Protein AF-A0A8T8HS42-F1 (afdb_monomer_lite)

Sequence (245 aa):
MSWQGRRILGVELAATGADRPAPPGVGRLPERGEVVVSPELLHLIETDDSVRARFPERVIGVIADAGLPRPKSLLFYAGLSDRNAGGAVPVAGFGADEPRSTLLPAYRLLVVAAIGALLVPLGIFVLVATRLGATGRGRRLAAIRLVGASRAQVRWIAGGETLTGAVLGLFVGVALFFAARPLARFIEVEGVGFFPTDLLPDPLLGAVIAVGVPVVAVVSALLALRTDDAGPLGRAPQGPRVVGA

Foldseek 3Di:
DDDPLDDADEDADDADDPDRDDQQQDPDAAAALEKEWAPLLVVCLVPPVVSVVVRSGHYPYHRDPRRDPANNHTYMYHHDDPVCVVVDDDDPDYDDPDDDPDPDPVRVVVVVVVVVVVVVVVVVVVVVVVVVVVVVVVVVLVVVVVVPDDPVRSLVVLLVVQLVVLLVVLVVVVVVCVVCLVVQQVPDPSVDGDDSVVPPPDVVVVVCCNVVSSVVSSVVSNVVSVVVVVDDPPDDPDDDDPDDD

InterPro domains:
  IPR003838 ABC3 transporter permease, C-terminal [PF02687] (116-226)

pLDDT: mean 74.05, std 13.92, range [36.47, 92.56]

Secondary structure (DSSP, 8-state):
-EETTEEPEEEEE---SS--PPPTT-SS---TTEEEE-HHHHHHHHH-HHHHTT--SEEEEE--GGG-SSTT--EEEEEPPHHHHTT------S----------HHHHHHHHHHHHHHHHHHHHHHHHHHHHHHHHHHHHHHHHHHTT--HHHHHHHHHHHHHHHHHHHHHHHHHHHHHHGGGGGG--STT-PPPGGGG---HHHHHHHHHHHHHHHHHHHHHHHHHHTTSSSS-PPPPP-----

Structure (mmCIF, N/CA/C/O backbone):
data_AF-A0A8T8HS42-F1
#
_entry.id   AF-A0A8T8HS42-F1
#
loop_
_atom_site.group_PDB
_atom_site.id
_atom_site.type_symbol
_atom_site.label_atom_id
_atom_site.label_alt_id
_atom_site.label_comp_id
_atom_site.label_asym_id
_atom_site.label_entity_id
_atom_site.label_seq_id
_atom_site.pdbx_PDB_ins_code
_atom_site.Cartn_x
_atom_site.Cartn_y
_atom_site.Cartn_z
_atom_site.occupancy
_atom_site.B_iso_or_equiv
_atom_site.auth_seq_id
_atom_site.auth_comp_id
_atom_site.auth_asym_id
_atom_site.auth_atom_id
_atom_site.pdbx_PDB_model_num
ATOM 1 N N . MET A 1 1 ? 22.691 3.476 -17.580 1.00 65.88 1 MET A N 1
ATOM 2 C CA . MET A 1 1 ? 22.983 4.856 -18.043 1.00 65.88 1 MET A CA 1
ATOM 3 C C . MET A 1 1 ? 21.967 5.840 -17.476 1.00 65.88 1 MET A C 1
ATOM 5 O O . MET A 1 1 ? 20.900 5.399 -17.077 1.00 65.88 1 MET A O 1
ATOM 9 N N . SER A 1 2 ? 22.265 7.139 -17.400 1.00 68.50 2 SER A N 1
ATOM 10 C CA . SER A 1 2 ? 21.292 8.166 -16.984 1.00 68.50 2 SER A CA 1
ATOM 11 C C . SER A 1 2 ? 20.960 9.126 -18.131 1.00 68.50 2 SER A C 1
ATOM 13 O O . SER A 1 2 ? 21.798 9.376 -19.001 1.00 68.50 2 SER A O 1
ATOM 15 N N . TRP A 1 3 ? 19.725 9.626 -18.135 1.00 68.50 3 TRP A N 1
ATOM 16 C CA . TRP A 1 3 ? 19.202 10.655 -19.034 1.00 68.50 3 TRP A CA 1
ATOM 17 C C . TRP A 1 3 ? 18.272 11.571 -18.226 1.00 68.50 3 TRP A C 1
ATOM 19 O O . TRP A 1 3 ? 17.345 11.073 -17.593 1.00 68.50 3 TRP A O 1
ATOM 29 N N . GLN A 1 4 ? 18.554 12.881 -18.178 1.00 65.12 4 GLN A N 1
ATOM 30 C CA . GLN A 1 4 ? 17.756 13.887 -17.442 1.00 65.12 4 GLN A CA 1
ATOM 31 C C . GLN A 1 4 ? 17.407 13.472 -15.990 1.00 65.12 4 GLN A C 1
ATOM 33 O O . GLN A 1 4 ? 16.270 13.582 -15.543 1.00 65.12 4 GLN A O 1
ATOM 38 N N . GLY A 1 5 ? 18.369 12.892 -15.261 1.00 62.41 5 GLY A N 1
ATOM 39 C CA . GLY A 1 5 ? 18.158 12.385 -13.894 1.00 62.41 5 GLY A CA 1
ATOM 40 C C . GLY A 1 5 ? 17.441 11.028 -13.792 1.00 62.41 5 GLY A C 1
ATOM 41 O O . GLY A 1 5 ? 17.467 10.403 -12.735 1.00 62.41 5 GLY A O 1
ATOM 42 N N . ARG A 1 6 ? 16.879 10.496 -14.885 1.00 67.12 6 ARG A N 1
ATOM 43 C CA . ARG A 1 6 ? 16.263 9.160 -14.937 1.00 67.12 6 ARG A CA 1
ATOM 44 C C . ARG A 1 6 ? 17.307 8.102 -15.290 1.00 67.12 6 ARG A C 1
ATOM 46 O O . ARG A 1 6 ? 18.086 8.259 -16.231 1.00 67.12 6 ARG A O 1
ATOM 53 N N . ARG A 1 7 ? 17.333 6.994 -14.546 1.00 70.75 7 ARG A N 1
ATOM 54 C CA . ARG A 1 7 ? 18.203 5.848 -14.855 1.00 70.75 7 ARG A CA 1
ATOM 55 C C . ARG A 1 7 ? 17.529 4.929 -15.870 1.00 70.75 7 ARG A C 1
ATOM 57 O O . ARG A 1 7 ? 16.453 4.407 -15.606 1.00 70.75 7 ARG A O 1
ATOM 64 N N . ILE A 1 8 ? 18.208 4.707 -16.989 1.00 79.38 8 ILE A N 1
ATOM 65 C CA . ILE A 1 8 ? 17.896 3.666 -17.963 1.00 79.38 8 ILE A CA 1
ATOM 66 C C . ILE A 1 8 ? 18.769 2.458 -17.622 1.00 79.38 8 ILE A C 1
ATOM 68 O O . ILE A 1 8 ? 20.008 2.542 -17.643 1.00 79.38 8 ILE A O 1
ATOM 72 N N . LEU A 1 9 ? 18.120 1.357 -17.264 1.00 80.94 9 LEU A N 1
ATOM 73 C CA . LEU A 1 9 ? 18.775 0.072 -17.058 1.00 80.94 9 LEU A CA 1
ATOM 74 C C . LEU A 1 9 ? 18.709 -0.729 -18.352 1.00 80.94 9 LEU A C 1
ATOM 76 O O . LEU A 1 9 ? 17.719 -0.681 -19.072 1.00 80.94 9 LEU A O 1
ATOM 80 N N . GLY A 1 10 ? 19.748 -1.498 -18.625 1.00 82.56 10 GLY A N 1
ATOM 81 C CA . GLY A 1 10 ? 19.671 -2.487 -19.679 1.00 82.56 10 GLY A CA 1
ATOM 82 C C . GLY A 1 10 ? 20.718 -3.554 -19.519 1.00 82.56 10 GLY A C 1
ATOM 83 O O . GLY A 1 10 ? 21.694 -3.380 -18.785 1.00 82.56 10 GLY A O 1
ATOM 84 N N . VAL A 1 11 ? 20.446 -4.670 -20.175 1.00 84.19 11 VAL A N 1
ATOM 85 C CA . VAL A 1 11 ? 21.278 -5.863 -20.142 1.00 84.19 11 VAL A CA 1
ATOM 86 C C . VAL A 1 11 ? 21.538 -6.281 -21.578 1.00 84.19 11 VAL A C 1
ATOM 88 O O . VAL A 1 11 ? 20.612 -6.384 -22.384 1.00 84.19 11 VAL A O 1
ATOM 91 N N . GLU A 1 12 ? 22.806 -6.507 -21.892 1.00 84.62 12 GLU A N 1
ATOM 92 C CA . GLU A 1 12 ? 23.211 -7.098 -23.159 1.00 84.62 12 GLU A CA 1
ATOM 93 C C . GLU A 1 12 ? 23.209 -8.621 -23.041 1.00 84.62 12 GLU A C 1
ATOM 95 O O . GLU A 1 12 ? 23.733 -9.175 -22.075 1.00 84.62 12 GLU A O 1
ATOM 100 N N . LEU A 1 13 ? 22.595 -9.295 -24.011 1.00 85.69 13 LEU A N 1
ATOM 101 C CA . LEU A 1 13 ? 22.355 -10.731 -23.987 1.00 85.69 13 LEU A CA 1
ATOM 102 C C . LEU A 1 13 ? 22.855 -11.379 -25.276 1.00 85.69 13 LEU A C 1
ATOM 104 O O . LEU A 1 13 ? 22.584 -10.904 -26.375 1.00 85.69 13 LEU A O 1
ATOM 108 N N . ALA A 1 14 ? 23.552 -12.501 -25.140 1.00 83.81 14 ALA A N 1
ATOM 109 C CA . ALA A 1 14 ? 23.818 -13.428 -26.232 1.00 83.81 14 ALA A CA 1
ATOM 110 C C . ALA A 1 14 ? 23.278 -14.793 -25.842 1.00 83.81 14 ALA A C 1
ATOM 112 O O . ALA A 1 14 ? 23.415 -15.226 -24.698 1.00 83.81 14 ALA A O 1
ATOM 113 N N . ALA A 1 15 ? 22.669 -15.475 -26.802 1.00 79.31 15 ALA A N 1
ATOM 114 C CA . ALA A 1 15 ? 22.188 -16.816 -26.566 1.00 79.31 15 ALA A CA 1
ATOM 115 C C . ALA A 1 15 ? 23.323 -17.830 -26.768 1.00 79.31 15 ALA A C 1
ATOM 117 O O . ALA A 1 15 ? 23.824 -17.994 -27.879 1.00 79.31 15 ALA A O 1
ATOM 118 N N . THR A 1 16 ? 23.696 -18.521 -25.693 1.00 68.81 16 THR A N 1
ATOM 119 C CA . THR A 1 16 ? 24.810 -19.479 -25.666 1.00 68.81 16 THR A CA 1
ATOM 120 C C . THR A 1 16 ? 24.259 -20.883 -25.405 1.00 68.81 16 THR A C 1
ATOM 122 O O . THR A 1 16 ? 24.399 -21.414 -24.310 1.00 68.81 16 THR A O 1
ATOM 125 N N . GLY A 1 17 ? 23.550 -21.478 -26.373 1.00 66.81 17 GLY A N 1
ATOM 126 C CA . GLY A 1 17 ? 23.002 -22.835 -26.226 1.00 66.81 17 GLY A CA 1
ATOM 127 C C . GLY A 1 17 ? 21.781 -23.147 -27.095 1.00 66.81 17 GLY A C 1
ATOM 128 O O . GLY A 1 17 ? 21.200 -22.257 -27.715 1.00 66.81 17 GLY A O 1
ATOM 129 N N . ALA A 1 18 ? 21.407 -24.432 -27.143 1.00 61.75 18 ALA A N 1
ATOM 130 C CA . ALA A 1 18 ? 20.202 -24.909 -27.829 1.00 61.75 18 ALA A CA 1
ATOM 131 C C . ALA A 1 18 ? 18.917 -24.567 -27.052 1.00 61.75 18 ALA A C 1
ATOM 133 O O . ALA A 1 18 ? 17.898 -24.261 -27.671 1.00 61.75 18 ALA A O 1
ATOM 134 N N . ASP A 1 19 ? 18.994 -24.563 -25.718 1.00 64.69 19 ASP A N 1
ATOM 135 C CA . ASP A 1 19 ? 17.925 -24.109 -24.831 1.00 64.69 19 ASP A CA 1
ATOM 136 C C . ASP A 1 19 ? 18.125 -22.621 -24.508 1.00 64.69 19 ASP A C 1
ATOM 138 O O . ASP A 1 19 ? 19.174 -22.212 -24.004 1.00 64.69 19 ASP A O 1
ATOM 142 N N . ARG A 1 20 ? 17.161 -21.788 -24.908 1.00 70.31 20 ARG A N 1
ATOM 143 C CA . ARG A 1 20 ? 17.264 -20.319 -24.902 1.00 70.31 20 ARG A CA 1
ATOM 144 C C . ARG A 1 20 ? 16.016 -19.726 -24.248 1.00 70.31 20 ARG A C 1
ATOM 146 O O . ARG A 1 20 ? 15.146 -19.230 -24.968 1.00 70.31 20 ARG A O 1
ATOM 153 N N . PRO A 1 21 ? 15.892 -19.790 -22.910 1.00 74.50 21 PRO A N 1
ATOM 154 C CA . PRO A 1 21 ? 14.753 -19.197 -22.227 1.00 74.50 21 PRO A CA 1
ATOM 155 C C . PRO A 1 21 ? 14.753 -17.684 -22.461 1.00 74.50 21 PRO A C 1
ATOM 157 O O . PRO A 1 21 ? 15.773 -17.019 -22.286 1.00 74.50 21 PRO A O 1
ATOM 160 N N . ALA A 1 22 ? 13.617 -17.135 -22.887 1.00 78.31 22 ALA A N 1
ATOM 161 C CA . ALA A 1 22 ? 13.466 -15.696 -23.048 1.00 78.31 22 ALA A CA 1
ATOM 162 C C . ALA A 1 22 ? 13.246 -15.014 -21.690 1.00 78.31 22 ALA A C 1
ATOM 164 O O . ALA A 1 22 ? 12.633 -15.612 -20.799 1.00 78.31 22 ALA A O 1
ATOM 165 N N . PRO A 1 23 ? 13.706 -13.760 -21.517 1.00 81.25 23 PRO A N 1
ATOM 166 C CA . PRO A 1 23 ? 13.297 -12.958 -20.375 1.00 81.25 23 PRO A CA 1
ATOM 167 C C . PRO A 1 23 ? 11.761 -12.884 -20.289 1.00 81.25 23 PRO A C 1
ATOM 169 O O . PRO A 1 23 ? 11.096 -12.842 -21.332 1.00 81.25 23 PRO A O 1
ATOM 172 N N . PRO A 1 24 ? 11.174 -12.831 -19.080 1.00 80.31 24 PRO A N 1
ATOM 173 C CA . PRO A 1 24 ? 9.737 -12.639 -18.924 1.00 80.31 24 PRO A CA 1
ATOM 174 C C . PRO A 1 24 ? 9.246 -11.442 -19.748 1.00 80.31 24 PRO A C 1
ATOM 176 O O . PRO A 1 24 ? 9.892 -10.398 -19.785 1.00 80.31 24 PRO A O 1
ATOM 179 N N . GLY A 1 25 ? 8.124 -11.601 -20.453 1.00 80.88 25 GLY A N 1
ATOM 180 C CA . GLY A 1 25 ? 7.547 -10.544 -21.290 1.00 80.88 25 GLY A CA 1
ATOM 181 C C . GLY A 1 25 ? 8.302 -10.228 -22.589 1.00 80.88 25 GLY A C 1
ATOM 182 O O . GLY A 1 25 ? 7.899 -9.308 -23.297 1.00 80.88 25 GLY A O 1
ATOM 183 N N . VAL A 1 26 ? 9.356 -10.973 -22.936 1.00 84.69 26 VAL A N 1
ATOM 184 C CA . VAL A 1 26 ? 10.102 -10.819 -24.193 1.00 84.69 26 VAL A CA 1
ATOM 185 C C . VAL A 1 26 ? 9.811 -12.006 -25.110 1.00 84.69 26 VAL A C 1
ATOM 187 O O . VAL A 1 26 ? 10.049 -13.151 -24.746 1.00 84.69 26 VAL A O 1
ATOM 190 N N . GLY A 1 27 ? 9.299 -11.744 -26.317 1.00 79.62 27 GLY A N 1
ATOM 191 C CA . GLY A 1 27 ? 8.921 -12.809 -27.258 1.00 79.62 27 GLY A CA 1
ATOM 192 C C . GLY A 1 27 ? 10.110 -13.544 -27.890 1.00 79.62 27 GLY A C 1
ATOM 193 O O . GLY A 1 27 ? 10.069 -14.759 -28.060 1.00 79.62 27 GLY A O 1
ATOM 194 N N . ARG A 1 28 ? 11.184 -12.818 -28.227 1.00 83.44 28 ARG A N 1
ATOM 195 C CA . ARG A 1 28 ? 12.428 -13.370 -28.788 1.00 83.44 28 ARG A CA 1
ATOM 196 C C . ARG A 1 28 ? 13.620 -12.608 -28.226 1.00 83.44 28 ARG A C 1
ATOM 198 O O . ARG A 1 28 ? 13.550 -11.387 -28.095 1.00 83.44 28 ARG A O 1
ATOM 205 N N . LEU A 1 29 ? 14.710 -13.316 -27.925 1.00 84.06 29 LEU A N 1
ATOM 206 C CA . LEU A 1 29 ? 15.951 -12.656 -27.527 1.00 84.06 29 LEU A CA 1
ATOM 207 C C . LEU A 1 29 ? 16.478 -11.779 -28.678 1.00 84.06 29 LEU A C 1
ATOM 209 O O . LEU A 1 29 ? 16.475 -12.232 -29.826 1.00 84.06 29 LEU A O 1
ATOM 213 N N . PRO A 1 30 ? 16.934 -10.553 -28.381 1.00 87.50 30 PRO A N 1
ATOM 214 C CA . PRO A 1 30 ? 17.540 -9.680 -29.375 1.00 87.50 30 PRO A CA 1
ATOM 215 C C . PRO A 1 30 ? 18.851 -10.275 -29.890 1.00 87.50 30 PRO A C 1
ATOM 217 O O . PRO A 1 30 ? 19.692 -10.728 -29.111 1.00 87.50 30 PRO A O 1
ATOM 220 N N . GLU A 1 31 ? 19.027 -10.261 -31.208 1.00 86.94 31 GLU A N 1
ATOM 221 C CA . GLU A 1 31 ? 20.318 -10.546 -31.824 1.00 86.94 31 GLU A CA 1
ATOM 222 C C . GLU A 1 31 ? 21.197 -9.296 -31.828 1.00 86.94 31 GLU A C 1
ATOM 224 O O . GLU A 1 31 ? 20.796 -8.200 -31.431 1.00 86.94 31 GLU A O 1
ATOM 229 N N . ARG A 1 32 ? 22.444 -9.454 -32.263 1.00 86.31 32 ARG A N 1
ATOM 230 C CA . ARG A 1 32 ? 23.394 -8.350 -32.318 1.00 86.31 32 ARG A CA 1
ATOM 231 C C . ARG A 1 32 ? 22.854 -7.202 -33.178 1.00 86.31 32 ARG A C 1
ATOM 233 O O . ARG A 1 32 ? 22.476 -7.402 -34.328 1.00 86.31 32 ARG A O 1
ATOM 240 N N . GLY A 1 33 ? 22.878 -5.990 -32.625 1.00 85.50 33 GLY A N 1
ATOM 241 C CA . GLY A 1 33 ? 22.329 -4.798 -33.280 1.00 85.50 33 GLY A CA 1
ATOM 242 C C . GLY A 1 33 ? 20.802 -4.692 -33.209 1.00 85.50 33 GLY A C 1
ATOM 243 O O . GLY A 1 33 ? 20.233 -3.776 -33.799 1.00 85.50 33 GLY A O 1
ATOM 244 N N . GLU A 1 34 ? 20.139 -5.596 -32.488 1.00 91.00 34 GLU A N 1
ATOM 245 C CA . GLU A 1 34 ? 18.716 -5.532 -32.173 1.00 91.00 34 GLU A CA 1
ATOM 246 C C . GLU A 1 34 ? 18.507 -5.204 -30.689 1.00 91.00 34 GLU A C 1
ATOM 248 O O . GLU A 1 34 ? 19.344 -5.507 -29.831 1.00 91.00 34 GLU A O 1
ATOM 253 N N . VAL A 1 35 ? 17.368 -4.585 -30.382 1.00 91.50 35 VAL A N 1
ATOM 254 C CA . VAL A 1 35 ? 16.990 -4.211 -29.019 1.00 91.50 35 VAL A CA 1
ATOM 255 C C . VAL A 1 35 ? 15.496 -4.433 -28.778 1.00 91.50 35 VAL A C 1
ATOM 257 O O . VAL A 1 35 ? 14.655 -4.189 -29.643 1.00 91.50 35 VAL A O 1
ATOM 260 N N . VAL A 1 36 ? 15.155 -4.904 -27.585 1.00 91.50 36 VAL A N 1
ATOM 261 C CA . VAL A 1 36 ? 13.789 -4.959 -27.056 1.00 91.50 36 VAL A CA 1
ATOM 262 C C . VAL A 1 36 ? 13.707 -3.941 -25.928 1.00 91.50 36 VAL A C 1
ATOM 264 O O . VAL A 1 36 ? 14.547 -3.954 -25.029 1.00 91.50 36 VAL A O 1
ATOM 267 N N . VAL A 1 37 ? 12.720 -3.051 -25.962 1.00 92.56 37 VAL A N 1
ATOM 268 C CA . VAL A 1 37 ? 12.628 -1.910 -25.033 1.00 92.56 37 VAL A CA 1
ATOM 269 C C . VAL A 1 37 ? 11.327 -1.934 -24.242 1.00 92.56 37 VAL A C 1
ATOM 271 O O .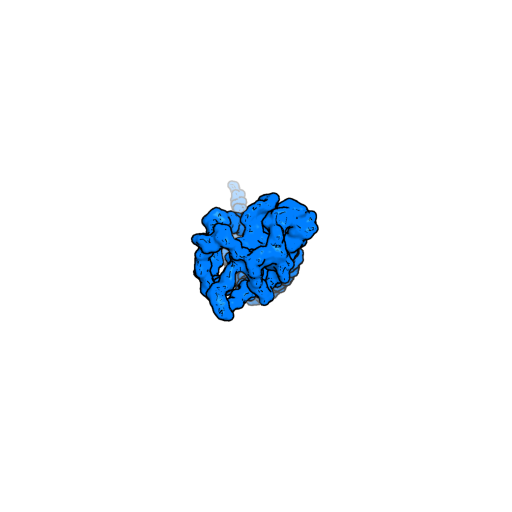 VAL A 1 37 ? 10.346 -2.540 -24.660 1.00 92.56 37 VAL A O 1
ATOM 274 N N . SER A 1 38 ? 11.288 -1.282 -23.085 1.00 89.81 38 SER A N 1
ATOM 275 C CA . SER A 1 38 ? 10.031 -1.064 -22.368 1.00 89.81 38 SER A CA 1
ATOM 276 C C . SER A 1 38 ? 9.117 -0.083 -23.125 1.00 89.81 38 SER A C 1
ATOM 278 O O . SER A 1 38 ? 9.620 0.738 -23.897 1.00 89.81 38 SER A O 1
ATOM 280 N N . PRO A 1 39 ? 7.789 -0.108 -22.891 1.00 88.88 39 PRO A N 1
ATOM 281 C CA . PRO A 1 39 ? 6.844 0.784 -23.568 1.00 88.88 39 PRO A CA 1
ATOM 282 C C . PRO A 1 39 ? 7.201 2.270 -23.422 1.00 88.88 39 PRO A C 1
ATOM 284 O O . PRO A 1 39 ? 7.220 3.010 -24.400 1.00 88.88 39 PRO A O 1
ATOM 287 N N . GLU A 1 40 ? 7.564 2.706 -22.212 1.00 86.00 40 GLU A N 1
ATOM 288 C CA . GLU A 1 40 ? 7.988 4.093 -21.973 1.00 86.00 40 GLU A CA 1
ATOM 289 C C . GLU A 1 40 ? 9.308 4.440 -22.657 1.00 86.00 40 GLU A C 1
ATOM 291 O O . GLU A 1 40 ? 9.501 5.570 -23.100 1.00 86.00 40 GLU A O 1
ATOM 296 N N . LEU A 1 41 ? 10.246 3.492 -22.729 1.00 84.25 41 LEU A N 1
ATOM 297 C CA . LEU A 1 41 ? 11.509 3.745 -23.405 1.00 84.25 41 LEU A CA 1
ATOM 298 C C . LEU A 1 41 ? 11.302 3.839 -24.919 1.00 84.25 41 LEU A C 1
ATOM 300 O O . LEU A 1 41 ? 11.933 4.687 -25.540 1.00 84.25 41 LEU A O 1
ATOM 304 N N . LEU A 1 42 ? 10.390 3.045 -25.490 1.00 88.69 42 LEU A N 1
ATOM 305 C CA . LEU A 1 42 ? 9.988 3.188 -26.888 1.00 88.69 42 LEU A CA 1
ATOM 306 C C . LEU A 1 42 ? 9.435 4.588 -27.155 1.00 88.69 42 LEU A C 1
ATOM 308 O O . LEU A 1 42 ? 9.928 5.276 -28.041 1.00 88.69 42 LEU A O 1
ATOM 312 N N . HIS A 1 43 ? 8.482 5.033 -26.335 1.00 88.25 43 HIS A N 1
ATOM 313 C CA . HIS A 1 43 ? 7.888 6.358 -26.477 1.00 88.25 43 HIS A CA 1
ATOM 314 C C . HIS A 1 43 ? 8.949 7.468 -26.392 1.00 88.25 43 HIS A C 1
ATOM 316 O O . HIS A 1 43 ? 8.915 8.426 -27.160 1.00 88.25 43 HIS A O 1
ATOM 322 N N . LEU A 1 44 ? 9.931 7.345 -25.489 1.00 86.50 44 LEU A N 1
ATOM 323 C CA . LEU A 1 44 ? 11.045 8.296 -25.407 1.00 86.50 44 LEU A CA 1
ATOM 324 C C . LEU A 1 44 ? 11.962 8.249 -26.632 1.00 86.50 44 LEU A C 1
ATOM 326 O O . LEU A 1 44 ? 12.395 9.300 -27.087 1.00 86.50 44 LEU A O 1
ATOM 330 N N . ILE A 1 45 ? 12.256 7.063 -27.164 1.00 88.25 45 ILE A N 1
ATOM 331 C CA . ILE A 1 45 ? 13.052 6.906 -28.389 1.00 88.25 45 ILE A CA 1
ATOM 332 C C . ILE A 1 45 ? 12.337 7.540 -29.590 1.00 88.25 45 ILE A C 1
ATOM 334 O O . ILE A 1 45 ? 12.998 8.089 -30.464 1.00 88.25 45 ILE A O 1
ATOM 338 N N . GLU A 1 46 ? 11.008 7.469 -29.643 1.00 89.38 46 GLU A N 1
ATOM 339 C CA . GLU A 1 46 ? 10.204 8.053 -30.725 1.00 89.38 46 GLU A CA 1
ATOM 340 C C . GLU A 1 46 ? 10.009 9.567 -30.581 1.00 89.38 46 GLU A C 1
ATOM 342 O O . GLU A 1 46 ? 9.883 10.265 -31.583 1.00 89.38 46 GLU A O 1
ATOM 347 N N . THR A 1 47 ? 9.977 10.077 -29.347 1.00 88.12 47 THR A N 1
ATOM 348 C CA . THR A 1 47 ? 9.656 11.487 -29.065 1.00 88.12 47 THR A CA 1
ATOM 349 C C . THR A 1 47 ? 10.897 12.368 -28.910 1.00 88.12 47 THR A C 1
ATOM 351 O O . THR A 1 47 ? 10.812 13.577 -29.110 1.00 88.12 47 THR A O 1
ATOM 354 N N . ASP A 1 48 ? 12.042 11.798 -28.523 1.00 87.75 48 ASP A N 1
ATOM 355 C CA . ASP A 1 48 ? 13.256 12.552 -28.210 1.00 87.75 48 ASP A CA 1
ATOM 356 C C . ASP A 1 48 ? 14.465 12.063 -29.022 1.00 87.75 48 ASP A C 1
ATOM 358 O O . ASP A 1 48 ? 15.025 10.985 -28.788 1.00 87.75 48 ASP A O 1
ATOM 362 N N . ASP A 1 49 ? 14.927 12.916 -29.938 1.00 85.25 49 ASP A N 1
ATOM 363 C CA . ASP A 1 49 ? 16.069 12.643 -30.812 1.00 85.25 49 ASP A CA 1
ATOM 364 C C . ASP A 1 49 ? 17.376 12.379 -30.042 1.00 85.25 49 ASP A C 1
ATOM 366 O O . ASP A 1 49 ? 18.225 11.606 -30.494 1.00 85.25 49 ASP A O 1
ATOM 370 N N . SER A 1 50 ? 17.550 12.968 -28.851 1.00 84.75 50 SER A N 1
ATOM 371 C CA . SER A 1 50 ? 18.737 12.742 -28.013 1.00 84.75 50 SER A CA 1
ATOM 372 C C . SER A 1 50 ? 18.777 11.322 -27.451 1.00 84.75 50 SER A C 1
ATOM 374 O O . SER A 1 50 ? 19.851 10.730 -27.300 1.00 84.75 50 SER A O 1
ATOM 376 N N . VAL A 1 51 ? 17.602 10.752 -27.172 1.00 84.25 51 VAL A N 1
ATOM 377 C CA . VAL A 1 51 ? 17.458 9.358 -26.754 1.00 84.25 51 VAL A CA 1
ATOM 378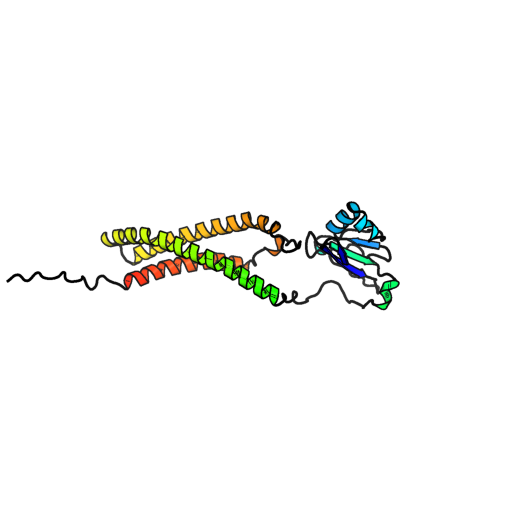 C C . VAL A 1 51 ? 17.606 8.458 -27.974 1.00 84.25 51 VAL A C 1
ATOM 380 O O . VAL A 1 51 ? 18.378 7.501 -27.923 1.00 84.25 51 VAL A O 1
ATOM 383 N N . ARG A 1 52 ? 16.967 8.800 -29.099 1.00 87.31 52 ARG A N 1
ATOM 384 C CA . ARG A 1 52 ? 17.072 8.052 -30.359 1.00 87.31 52 ARG A CA 1
ATOM 385 C C . ARG A 1 52 ? 18.510 7.882 -30.840 1.00 87.31 52 ARG A C 1
ATOM 387 O O . ARG A 1 52 ? 18.870 6.788 -31.276 1.00 87.31 52 ARG A O 1
ATOM 394 N N . ALA A 1 53 ? 19.328 8.929 -30.738 1.00 85.62 53 ALA A N 1
ATOM 395 C CA . ALA A 1 53 ? 20.740 8.910 -31.120 1.00 85.62 53 ALA A CA 1
ATOM 396 C C . ALA A 1 53 ? 21.578 7.935 -30.277 1.00 85.62 53 ALA A C 1
ATOM 398 O O . ALA A 1 53 ? 22.625 7.464 -30.718 1.00 85.62 53 ALA A O 1
ATOM 399 N N . ARG A 1 54 ? 21.117 7.619 -29.061 1.00 83.75 54 ARG A N 1
ATOM 400 C CA . ARG A 1 54 ? 21.795 6.706 -28.139 1.00 83.75 54 ARG A CA 1
ATOM 401 C C . ARG A 1 54 ? 21.476 5.232 -28.394 1.00 83.75 54 ARG A C 1
ATOM 403 O O . ARG A 1 54 ? 22.236 4.387 -27.933 1.00 83.75 54 ARG A O 1
ATOM 410 N N . PHE A 1 55 ? 20.395 4.945 -29.114 1.00 85.12 55 PHE A N 1
ATOM 411 C CA . PHE A 1 55 ? 19.962 3.594 -29.472 1.00 85.12 55 PHE A CA 1
ATOM 412 C C . PHE A 1 55 ? 20.033 3.404 -30.993 1.00 85.12 55 PHE A C 1
ATOM 414 O O . PHE A 1 55 ? 19.013 3.511 -31.681 1.00 85.12 55 PHE A O 1
ATOM 421 N N . PRO A 1 56 ? 21.232 3.192 -31.568 1.00 81.75 56 PRO A N 1
ATOM 422 C CA . PRO A 1 56 ? 21.375 2.907 -32.994 1.00 81.75 56 PRO A CA 1
ATOM 423 C C . PRO A 1 56 ? 20.789 1.543 -33.398 1.00 81.75 56 PRO A C 1
ATOM 425 O O . PRO A 1 56 ? 20.584 1.303 -34.587 1.00 81.75 56 PRO A O 1
ATOM 428 N N . GLU A 1 57 ? 20.527 0.655 -32.437 1.00 85.81 57 GLU A N 1
ATOM 429 C CA . GLU A 1 57 ? 20.000 -0.690 -32.653 1.00 85.81 57 GLU A CA 1
ATOM 430 C C . GLU A 1 57 ? 18.567 -0.688 -33.209 1.00 85.81 57 GLU A C 1
ATOM 432 O O . GLU A 1 57 ? 17.768 0.224 -32.976 1.00 85.81 57 GLU A O 1
ATOM 437 N N . ARG A 1 58 ? 18.205 -1.755 -33.934 1.00 89.12 58 ARG A N 1
ATOM 438 C CA . ARG A 1 58 ? 16.839 -1.941 -34.434 1.00 89.12 58 ARG A CA 1
ATOM 439 C C . ARG A 1 58 ? 15.934 -2.403 -33.298 1.00 89.12 58 ARG A C 1
ATOM 441 O O . ARG A 1 58 ? 16.139 -3.485 -32.749 1.00 89.12 58 ARG A O 1
ATOM 448 N N . VAL A 1 59 ? 14.895 -1.629 -32.993 1.00 90.75 59 VAL A N 1
ATOM 449 C CA . VAL A 1 59 ? 13.854 -2.068 -32.058 1.00 90.75 59 VAL A CA 1
ATOM 450 C C . VAL A 1 59 ? 13.058 -3.207 -32.696 1.00 90.75 59 VAL A C 1
ATOM 452 O O . VAL A 1 59 ? 12.459 -3.033 -33.756 1.00 90.75 59 VAL A O 1
ATOM 455 N N . ILE A 1 60 ? 13.064 -4.380 -32.066 1.00 89.75 60 ILE A N 1
ATOM 456 C CA . ILE A 1 60 ? 12.373 -5.582 -32.564 1.00 89.75 60 ILE A CA 1
ATOM 457 C C . ILE A 1 60 ? 11.108 -5.928 -31.778 1.00 89.75 60 ILE A C 1
ATOM 459 O O . ILE A 1 60 ? 10.368 -6.827 -32.170 1.00 89.75 60 ILE A O 1
ATOM 463 N N . GLY A 1 61 ? 10.859 -5.239 -30.666 1.00 87.69 61 GLY A N 1
ATOM 464 C CA . GLY A 1 61 ? 9.683 -5.474 -29.847 1.00 87.69 61 GLY A CA 1
ATOM 465 C C . GLY A 1 61 ? 9.677 -4.675 -28.555 1.00 87.69 61 GLY A C 1
ATOM 466 O O . GLY A 1 61 ? 10.642 -3.985 -28.211 1.00 87.69 61 GLY A O 1
ATOM 467 N N . VAL A 1 62 ? 8.565 -4.818 -27.839 1.00 90.75 62 VAL A N 1
ATOM 468 C CA . VAL A 1 62 ? 8.317 -4.167 -26.557 1.00 90.75 62 VAL A CA 1
ATOM 469 C C . VAL A 1 62 ? 8.232 -5.221 -25.461 1.00 90.75 62 VAL A C 1
ATOM 471 O O . VAL A 1 62 ? 7.625 -6.272 -25.659 1.00 90.75 62 VAL A O 1
ATOM 474 N N . ILE A 1 63 ? 8.848 -4.945 -24.313 1.00 86.81 63 ILE A N 1
ATOM 475 C CA . ILE A 1 63 ? 8.752 -5.796 -23.124 1.00 86.81 63 ILE A CA 1
ATOM 476 C C . ILE A 1 63 ? 7.317 -5.709 -22.592 1.00 86.81 63 ILE A C 1
ATOM 478 O O . ILE A 1 63 ? 6.857 -4.625 -22.231 1.00 86.81 63 ILE A O 1
ATOM 482 N N . ALA A 1 64 ? 6.615 -6.839 -22.539 1.00 83.62 64 ALA A N 1
ATOM 483 C CA . ALA A 1 64 ? 5.282 -6.918 -21.951 1.00 83.62 64 ALA A CA 1
ATOM 484 C C . ALA A 1 64 ? 5.328 -6.744 -20.424 1.00 83.62 64 ALA A C 1
ATOM 486 O O . ALA A 1 64 ? 6.354 -6.996 -19.793 1.00 83.62 64 ALA A O 1
ATOM 487 N N . ASP A 1 65 ? 4.190 -6.400 -19.818 1.00 78.12 65 ASP A N 1
ATOM 488 C CA . ASP A 1 65 ? 4.074 -6.087 -18.384 1.00 78.12 65 ASP A CA 1
ATOM 489 C C . ASP A 1 65 ? 4.676 -7.154 -17.456 1.00 78.12 65 ASP A C 1
ATOM 491 O O . ASP A 1 65 ? 5.263 -6.818 -16.432 1.00 78.12 65 ASP A O 1
ATOM 495 N N . ALA A 1 66 ? 4.611 -8.433 -17.841 1.00 74.25 66 ALA A N 1
ATOM 496 C CA . ALA A 1 66 ? 5.201 -9.544 -17.089 1.00 74.25 66 ALA A CA 1
ATOM 497 C C . ALA A 1 66 ? 6.733 -9.445 -16.912 1.00 74.25 66 ALA A C 1
ATOM 499 O O . ALA A 1 66 ? 7.284 -10.060 -16.003 1.00 74.25 66 ALA A O 1
ATOM 500 N N . GLY A 1 67 ? 7.421 -8.697 -17.780 1.00 71.94 67 GLY A N 1
ATOM 501 C CA . GLY A 1 67 ? 8.864 -8.444 -17.735 1.00 71.94 67 GLY A CA 1
ATOM 502 C C . GLY A 1 67 ? 9.260 -7.125 -17.086 1.00 71.94 67 GLY A C 1
ATOM 503 O O . GLY A 1 67 ? 10.450 -6.825 -16.976 1.00 71.94 67 GLY A O 1
ATOM 504 N N . LEU A 1 68 ? 8.283 -6.311 -16.683 1.00 74.75 68 LEU A N 1
ATOM 505 C CA . LEU A 1 68 ? 8.526 -4.970 -16.179 1.00 74.75 68 LEU A CA 1
ATOM 506 C C . LEU A 1 68 ? 8.376 -4.940 -14.655 1.00 74.75 68 LEU A C 1
ATOM 508 O O . LEU A 1 68 ? 7.300 -5.220 -14.133 1.00 74.75 68 LEU A O 1
ATOM 512 N N . PRO A 1 69 ? 9.407 -4.506 -13.908 1.00 68.00 69 PRO A N 1
ATOM 513 C CA . PRO A 1 69 ? 9.277 -4.324 -12.470 1.00 68.00 69 PRO A CA 1
ATOM 514 C C . PRO A 1 69 ? 8.328 -3.166 -12.130 1.00 68.00 69 PRO A C 1
ATOM 516 O O . PRO A 1 69 ? 7.728 -3.175 -11.064 1.00 68.00 69 PRO A O 1
ATOM 519 N N . ARG A 1 70 ? 8.223 -2.151 -13.010 1.00 67.69 70 ARG A N 1
ATOM 520 C CA . ARG A 1 70 ? 7.416 -0.918 -12.866 1.00 67.69 70 ARG A CA 1
ATOM 521 C C . ARG A 1 70 ? 6.847 -0.464 -14.226 1.00 67.69 70 ARG A C 1
ATOM 523 O O . ARG A 1 70 ? 7.549 -0.653 -15.221 1.00 67.69 70 ARG A O 1
ATOM 530 N N . PRO A 1 71 ? 5.671 0.201 -14.314 1.00 66.56 71 PRO A N 1
ATOM 531 C CA . PRO A 1 71 ? 5.044 0.515 -15.604 1.00 66.56 71 PRO A CA 1
ATOM 532 C C . PRO A 1 71 ? 5.820 1.610 -16.323 1.00 66.56 71 PRO A C 1
ATOM 534 O O . PRO A 1 71 ? 5.980 1.574 -17.534 1.00 66.56 71 PRO A O 1
ATOM 537 N N . LYS A 1 72 ? 6.385 2.548 -15.550 1.00 70.56 72 LYS A N 1
ATOM 538 C CA . LYS A 1 72 ? 7.230 3.623 -16.068 1.00 70.56 72 LYS A CA 1
ATOM 539 C C . LYS A 1 72 ? 8.725 3.288 -16.113 1.00 70.56 72 LYS A C 1
ATOM 541 O O . LYS A 1 72 ? 9.571 4.186 -16.053 1.00 70.56 72 LYS A O 1
ATOM 546 N N . SER A 1 73 ? 9.070 2.001 -16.109 1.00 73.94 73 SER A N 1
ATOM 547 C CA . SER A 1 73 ? 10.471 1.584 -16.113 1.00 73.94 73 SER A CA 1
ATOM 548 C C . SER A 1 73 ? 11.107 1.847 -17.477 1.00 73.94 73 SER A C 1
ATOM 550 O O . SER A 1 73 ? 10.494 1.632 -18.518 1.00 73.94 73 SER A O 1
ATOM 552 N N . LEU A 1 74 ? 12.347 2.337 -17.464 1.00 82.94 74 LEU A N 1
ATOM 553 C CA . LEU A 1 74 ? 13.163 2.528 -18.660 1.00 82.94 74 LEU A CA 1
ATOM 554 C C . LEU A 1 74 ? 14.148 1.365 -18.739 1.00 82.94 74 LEU A C 1
ATOM 556 O O . LEU A 1 74 ? 15.199 1.397 -18.090 1.00 82.94 74 LEU A O 1
ATOM 560 N N . LEU A 1 75 ? 13.753 0.319 -19.464 1.00 85.81 75 LEU A N 1
ATOM 561 C CA . LEU A 1 75 ? 14.481 -0.942 -19.561 1.00 85.81 75 LEU A CA 1
ATOM 562 C C . LEU A 1 75 ? 14.718 -1.322 -21.014 1.00 85.81 75 LEU A C 1
ATOM 564 O O . LEU A 1 75 ? 13.843 -1.122 -21.854 1.00 85.81 75 LEU A O 1
ATOM 568 N N . PHE A 1 76 ? 15.879 -1.908 -21.290 1.00 88.81 76 PHE A N 1
ATOM 569 C CA . PHE A 1 76 ? 16.153 -2.524 -22.580 1.00 88.81 76 PHE A CA 1
ATOM 570 C C . PHE A 1 76 ? 16.942 -3.826 -22.443 1.00 88.81 76 PHE A C 1
ATOM 572 O O . PHE A 1 76 ? 17.798 -3.972 -21.568 1.00 88.81 76 PHE A O 1
ATOM 579 N N . TYR A 1 77 ? 16.670 -4.753 -23.351 1.00 88.44 77 TYR A N 1
ATOM 580 C CA . TYR A 1 77 ? 17.510 -5.906 -23.633 1.00 88.44 77 TYR A CA 1
ATOM 581 C C . TYR A 1 77 ? 18.114 -5.704 -25.015 1.00 88.44 77 TYR A C 1
ATOM 583 O O . TYR A 1 77 ? 17.370 -5.573 -25.984 1.00 88.44 77 TYR A O 1
ATOM 591 N N . ALA A 1 78 ? 19.438 -5.658 -25.114 1.00 89.19 78 ALA A N 1
ATOM 592 C CA . ALA A 1 78 ? 20.143 -5.528 -26.388 1.00 89.19 78 ALA A CA 1
ATOM 593 C C . ALA A 1 78 ? 20.919 -6.808 -26.700 1.00 89.19 78 ALA A C 1
ATOM 595 O O . ALA A 1 78 ? 21.325 -7.526 -25.787 1.00 89.19 78 ALA A O 1
ATOM 596 N N . GLY A 1 79 ? 21.136 -7.102 -27.978 1.00 87.19 79 GLY A N 1
ATOM 597 C CA . GLY A 1 79 ? 22.043 -8.181 -28.358 1.00 87.19 79 GLY A CA 1
ATOM 598 C C . GLY A 1 79 ? 23.485 -7.846 -27.981 1.00 87.19 79 GLY A C 1
ATOM 599 O O . GLY A 1 79 ? 23.951 -6.732 -28.228 1.00 87.19 79 GLY A O 1
ATOM 600 N N . LEU A 1 80 ? 24.199 -8.810 -27.400 1.00 85.62 80 LEU A N 1
ATOM 601 C CA . LEU A 1 80 ? 25.586 -8.633 -26.973 1.00 85.62 80 LEU A CA 1
ATOM 602 C C . LEU A 1 80 ? 26.474 -8.214 -28.147 1.00 85.62 80 LEU A C 1
ATOM 604 O O . LEU A 1 80 ? 26.511 -8.861 -29.197 1.00 85.62 80 LEU A O 1
ATOM 608 N N . SER A 1 81 ? 27.213 -7.127 -27.947 1.00 81.94 81 SER A N 1
ATOM 609 C CA . SER A 1 81 ? 28.162 -6.610 -28.930 1.00 81.94 81 SER A CA 1
ATOM 610 C C . SER A 1 81 ? 29.574 -7.143 -28.680 1.00 81.94 81 SER A C 1
ATOM 612 O O . SER A 1 81 ? 29.978 -7.300 -27.530 1.00 81.94 81 SER A O 1
ATOM 614 N N . ASP A 1 82 ? 30.386 -7.310 -29.734 1.00 77.12 82 ASP A N 1
ATOM 615 C CA . ASP A 1 82 ? 31.796 -7.750 -29.610 1.00 77.12 82 ASP A CA 1
ATOM 616 C C . ASP A 1 82 ? 32.611 -6.878 -28.650 1.00 77.12 82 ASP A C 1
ATOM 618 O O . ASP A 1 82 ? 33.502 -7.364 -27.959 1.00 77.12 82 ASP A O 1
ATOM 622 N N . ARG A 1 83 ? 32.276 -5.582 -28.579 1.00 75.44 83 ARG A N 1
ATOM 623 C CA . ARG A 1 83 ? 32.905 -4.622 -27.665 1.00 75.44 83 ARG A CA 1
ATOM 624 C C . ARG A 1 83 ? 32.783 -5.048 -26.199 1.00 75.44 83 ARG A C 1
ATOM 626 O O . ARG A 1 83 ? 33.704 -4.810 -25.427 1.00 75.44 83 ARG A O 1
ATOM 633 N N . ASN A 1 84 ? 31.664 -5.668 -25.836 1.00 78.19 84 ASN A N 1
ATOM 634 C CA . ASN A 1 84 ? 31.336 -6.046 -24.465 1.00 78.19 84 ASN A CA 1
ATOM 635 C C . ASN A 1 84 ? 31.437 -7.562 -24.236 1.00 78.19 84 ASN A C 1
ATOM 637 O O . ASN A 1 84 ? 31.292 -8.022 -23.105 1.00 78.19 84 ASN A O 1
ATOM 641 N N . ALA A 1 85 ? 31.752 -8.339 -25.280 1.00 75.44 85 ALA A N 1
ATOM 642 C CA . ALA A 1 85 ? 31.880 -9.791 -25.203 1.00 75.44 85 ALA A CA 1
ATOM 643 C C . ALA A 1 85 ? 32.957 -10.244 -24.200 1.00 75.44 85 ALA A C 1
ATOM 645 O O . ALA A 1 85 ? 32.764 -11.237 -23.507 1.00 75.44 85 ALA A O 1
ATOM 646 N N . GLY A 1 86 ? 34.054 -9.489 -24.057 1.00 74.88 86 GLY A N 1
ATOM 647 C CA . GLY A 1 86 ? 35.129 -9.802 -23.105 1.00 74.88 86 GLY A CA 1
ATOM 648 C C . GLY A 1 86 ? 34.749 -9.666 -21.623 1.00 74.88 86 GLY A C 1
ATOM 649 O O . GLY A 1 86 ? 35.460 -10.188 -20.771 1.00 74.88 86 GLY A O 1
ATOM 650 N N . GLY A 1 87 ? 33.643 -8.982 -21.309 1.00 78.69 87 GLY A N 1
ATOM 651 C CA . GLY A 1 87 ? 33.104 -8.843 -19.950 1.00 78.69 87 GLY A CA 1
ATOM 652 C C . GLY A 1 87 ? 31.815 -9.634 -19.718 1.00 78.69 87 GLY A C 1
ATOM 653 O O . GLY A 1 87 ? 31.183 -9.473 -18.674 1.00 78.69 87 GLY A O 1
ATOM 654 N N . ALA A 1 88 ? 31.394 -10.446 -20.690 1.00 79.81 88 ALA A N 1
ATOM 655 C CA . ALA A 1 88 ? 30.169 -11.220 -20.590 1.00 79.81 88 ALA A CA 1
ATOM 656 C C . ALA A 1 88 ? 30.340 -12.384 -19.606 1.00 79.81 88 ALA A C 1
ATOM 658 O O . ALA A 1 88 ? 31.339 -13.103 -19.629 1.00 79.81 88 ALA A O 1
ATOM 659 N N . VAL A 1 89 ? 29.336 -12.585 -18.756 1.00 80.38 89 VAL A N 1
ATOM 660 C CA . VAL A 1 89 ? 29.303 -13.675 -17.775 1.00 80.38 89 VAL A CA 1
ATOM 661 C C . VAL A 1 89 ? 28.186 -14.642 -18.168 1.00 80.38 89 VAL A C 1
ATOM 663 O O . VAL A 1 89 ? 27.084 -14.182 -18.482 1.00 80.38 89 VAL A O 1
ATOM 666 N N . PRO A 1 90 ? 28.429 -15.965 -18.170 1.00 80.00 90 PRO A N 1
ATOM 667 C CA . PRO A 1 90 ? 27.376 -16.934 -18.431 1.00 80.00 90 PRO A CA 1
ATOM 668 C C . PRO A 1 90 ? 26.337 -16.904 -17.305 1.00 80.00 90 PRO A C 1
ATOM 670 O O . PRO A 1 90 ? 26.679 -16.933 -16.124 1.00 80.00 90 PRO A O 1
ATOM 673 N N . VAL A 1 91 ? 25.061 -16.876 -17.682 1.00 78.44 91 VAL A N 1
ATOM 674 C CA . VAL A 1 91 ? 23.921 -16.930 -16.759 1.00 78.44 91 VAL A CA 1
ATOM 675 C C . VAL A 1 91 ? 23.024 -18.106 -17.127 1.00 78.44 91 VAL A C 1
ATOM 677 O O . VAL A 1 91 ? 22.836 -18.400 -18.305 1.00 78.44 91 VAL A O 1
ATOM 680 N N . ALA A 1 92 ? 22.488 -18.795 -16.119 1.00 73.56 92 ALA A N 1
ATOM 681 C CA . ALA A 1 92 ? 21.690 -20.007 -16.315 1.00 73.56 92 ALA A CA 1
ATOM 682 C C . ALA A 1 92 ? 20.205 -19.730 -16.619 1.00 73.56 92 ALA A C 1
ATOM 684 O O . ALA A 1 92 ? 19.496 -20.628 -17.063 1.00 73.56 92 ALA A O 1
ATOM 685 N N . GLY A 1 93 ? 19.717 -18.508 -16.387 1.00 75.19 93 GLY A N 1
ATOM 686 C CA . GLY A 1 93 ? 18.315 -18.164 -16.606 1.00 75.19 93 GLY A CA 1
ATOM 687 C C . GLY A 1 93 ? 17.965 -16.731 -16.218 1.00 75.19 93 GLY A C 1
ATOM 688 O O . GLY A 1 93 ? 18.825 -15.948 -15.811 1.00 75.19 93 GLY A O 1
ATOM 689 N N . PHE A 1 94 ? 16.679 -16.407 -16.360 1.00 75.81 94 PHE A N 1
ATOM 690 C CA . PHE A 1 94 ? 16.093 -15.115 -16.011 1.00 75.81 94 PHE A CA 1
ATOM 691 C C . PHE A 1 94 ? 15.132 -15.266 -14.836 1.00 75.81 94 PHE A C 1
ATOM 693 O O . PHE A 1 94 ? 14.381 -16.235 -14.760 1.00 75.81 94 PHE A O 1
ATOM 700 N N . GLY A 1 95 ? 15.122 -14.264 -13.959 1.00 66.62 95 GLY A N 1
ATOM 701 C CA . GLY A 1 95 ? 14.430 -14.346 -12.677 1.00 66.62 95 GLY A CA 1
ATOM 702 C C . GLY A 1 95 ? 15.357 -14.899 -11.602 1.00 66.62 95 GLY A C 1
ATOM 703 O O . GLY A 1 95 ? 16.239 -15.711 -11.870 1.00 66.62 95 GLY A O 1
ATOM 704 N N . ALA A 1 96 ? 15.193 -14.400 -10.387 1.00 56.53 96 ALA A N 1
ATOM 705 C CA . ALA A 1 96 ? 15.974 -14.848 -9.256 1.00 56.53 96 ALA A CA 1
ATOM 706 C C . ALA A 1 96 ? 15.061 -14.957 -8.038 1.00 56.53 96 ALA A C 1
ATOM 708 O O . ALA A 1 96 ? 14.279 -14.039 -7.783 1.00 56.53 96 ALA A O 1
ATOM 709 N N . ASP A 1 97 ? 15.228 -16.019 -7.251 1.00 48.19 97 ASP A N 1
ATOM 710 C CA . ASP A 1 97 ? 14.785 -16.081 -5.852 1.00 48.19 97 ASP A CA 1
ATOM 711 C C . ASP A 1 97 ? 15.712 -15.227 -4.963 1.00 48.19 97 ASP A C 1
ATOM 713 O O . ASP A 1 97 ? 16.084 -15.603 -3.854 1.00 48.19 97 ASP A O 1
ATOM 717 N N . GL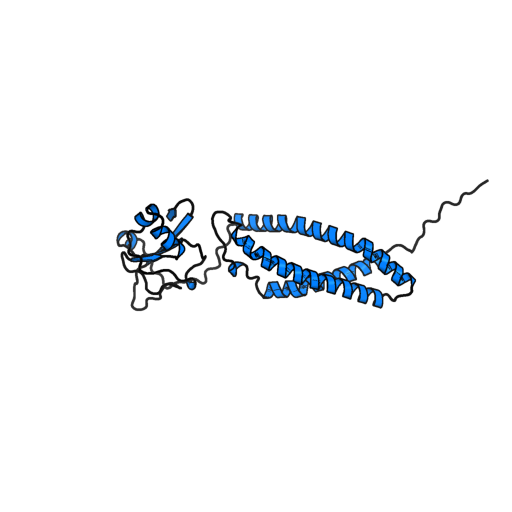U A 1 98 ? 16.162 -14.078 -5.470 1.00 45.72 98 GLU A N 1
ATOM 718 C CA . GLU A 1 98 ? 17.031 -13.184 -4.717 1.00 45.72 98 GLU A CA 1
ATOM 719 C C . GLU A 1 98 ? 16.188 -12.467 -3.655 1.00 45.72 98 GLU A C 1
ATOM 721 O O . GLU A 1 98 ? 15.147 -11.876 -3.984 1.00 45.72 98 GLU A O 1
ATOM 726 N N . PRO A 1 99 ? 16.602 -12.495 -2.374 1.00 42.34 99 PRO A N 1
ATOM 727 C CA . PRO A 1 99 ? 15.914 -11.764 -1.329 1.00 42.34 99 PRO A CA 1
ATOM 728 C C . PRO A 1 99 ? 15.816 -10.297 -1.744 1.00 42.34 99 PRO A C 1
ATOM 730 O O . PRO A 1 99 ? 16.834 -9.653 -2.005 1.00 42.34 99 PRO A O 1
ATOM 733 N N . ARG A 1 100 ? 14.577 -9.779 -1.821 1.00 48.59 100 ARG A N 1
ATOM 734 C CA . ARG A 1 100 ? 14.276 -8.373 -2.144 1.00 48.59 100 ARG A CA 1
ATOM 735 C C . ARG A 1 100 ? 15.332 -7.478 -1.516 1.00 48.59 100 ARG A C 1
ATOM 737 O O . ARG A 1 100 ? 15.491 -7.515 -0.296 1.00 48.59 100 ARG A O 1
ATOM 744 N N . SER A 1 101 ? 16.017 -6.697 -2.353 1.00 50.00 101 SER A N 1
ATOM 745 C CA . SER A 1 101 ? 17.107 -5.802 -1.964 1.00 50.00 101 SER A CA 1
ATOM 746 C C . SER A 1 101 ? 16.865 -5.220 -0.574 1.00 50.00 101 SER A C 1
ATOM 748 O O . SER A 1 101 ? 15.905 -4.469 -0.372 1.00 50.00 101 SER A O 1
ATOM 750 N N . THR A 1 102 ? 17.710 -5.594 0.385 1.00 49.22 102 THR A N 1
ATOM 751 C CA . THR A 1 102 ? 17.728 -5.031 1.733 1.00 49.22 102 THR A CA 1
ATOM 752 C C . THR A 1 102 ? 17.700 -3.512 1.600 1.00 49.22 102 THR A C 1
ATOM 754 O O . THR A 1 102 ? 18.678 -2.925 1.141 1.00 49.22 102 THR A O 1
ATOM 757 N N . LEU A 1 103 ? 16.567 -2.879 1.943 1.00 56.84 103 LEU A N 1
ATOM 758 C CA . LEU A 1 103 ? 16.448 -1.418 1.949 1.00 56.84 103 LEU A CA 1
ATOM 759 C C . LEU A 1 103 ? 17.684 -0.850 2.646 1.00 56.84 103 LEU A C 1
ATOM 761 O O . LEU A 1 103 ? 17.982 -1.271 3.770 1.00 56.84 103 LEU A O 1
ATOM 765 N N . LEU A 1 104 ? 18.394 0.067 1.978 1.00 66.81 104 LEU A N 1
ATOM 766 C CA . LEU A 1 104 ? 19.565 0.718 2.561 1.00 66.81 104 LEU A CA 1
ATOM 767 C C . LEU A 1 104 ? 19.201 1.223 3.970 1.00 66.81 104 LEU A C 1
ATOM 769 O O . LEU A 1 104 ? 18.076 1.697 4.160 1.00 66.81 104 LEU A O 1
ATOM 773 N N . PRO A 1 105 ? 20.107 1.155 4.961 1.00 72.00 105 PRO A N 1
ATOM 774 C CA . PRO A 1 105 ? 19.806 1.557 6.337 1.00 72.00 105 PRO A CA 1
ATOM 775 C C . PRO A 1 105 ? 19.140 2.940 6.449 1.00 72.00 105 PRO A C 1
ATOM 777 O O . PRO A 1 105 ? 18.217 3.120 7.240 1.00 72.00 105 PRO A O 1
ATOM 780 N N . ALA A 1 106 ? 19.530 3.884 5.586 1.00 70.62 106 ALA A N 1
ATOM 781 C CA . ALA A 1 106 ? 18.914 5.207 5.479 1.00 70.62 106 ALA A CA 1
ATOM 782 C C . ALA A 1 106 ? 17.428 5.164 5.066 1.00 70.62 106 ALA A C 1
ATOM 784 O O . ALA A 1 106 ? 16.605 5.861 5.653 1.00 70.62 106 ALA A O 1
ATOM 785 N N . TYR A 1 107 ? 17.058 4.308 4.107 1.00 66.56 107 TYR A N 1
ATOM 786 C CA . TYR A 1 107 ? 15.663 4.119 3.692 1.00 66.56 107 TYR A CA 1
ATOM 787 C C . TYR A 1 107 ? 14.817 3.508 4.811 1.00 66.56 107 TYR A C 1
ATOM 789 O O . TYR A 1 107 ? 13.683 3.931 5.016 1.00 66.56 107 TYR A O 1
ATOM 797 N N . ARG A 1 108 ? 15.364 2.556 5.579 1.00 72.00 108 ARG A N 1
ATOM 798 C CA . ARG A 1 108 ? 14.666 2.010 6.758 1.00 72.00 108 ARG A CA 1
ATOM 799 C C . ARG A 1 108 ? 14.385 3.098 7.792 1.00 72.00 108 ARG A C 1
ATOM 801 O O . ARG A 1 108 ? 13.272 3.164 8.303 1.00 72.00 108 ARG A O 1
ATOM 808 N N . LEU A 1 109 ? 15.363 3.965 8.062 1.00 77.25 109 LEU A N 1
ATOM 809 C CA . LEU A 1 109 ? 15.199 5.078 8.997 1.00 77.25 109 LEU A CA 1
ATOM 810 C C . LEU A 1 109 ? 14.137 6.074 8.512 1.00 77.25 109 LEU A C 1
ATOM 812 O O . LEU A 1 109 ? 13.289 6.478 9.301 1.00 77.25 109 LEU A O 1
ATOM 816 N N . LEU A 1 110 ? 14.134 6.413 7.218 1.00 76.56 110 LEU A N 1
ATOM 817 C CA . LEU A 1 110 ? 13.111 7.272 6.615 1.00 76.56 110 LEU A CA 1
ATOM 818 C C . LEU A 1 110 ? 11.712 6.663 6.713 1.00 76.56 110 LEU A C 1
ATOM 820 O O . LEU A 1 110 ? 10.774 7.367 7.072 1.00 76.56 110 LEU A O 1
ATOM 824 N N . VAL A 1 111 ? 11.565 5.362 6.444 1.00 76.62 111 VAL A N 1
ATOM 825 C CA . VAL A 1 111 ? 10.277 4.666 6.573 1.00 76.62 111 VAL A CA 1
ATOM 826 C C . VAL A 1 111 ? 9.791 4.696 8.021 1.00 76.62 111 VAL A C 1
ATOM 828 O O . VAL A 1 111 ? 8.643 5.052 8.267 1.00 76.62 111 VAL A O 1
ATOM 831 N N . VAL A 1 112 ? 10.654 4.388 8.992 1.00 76.81 112 VAL A N 1
ATOM 832 C CA . VAL A 1 112 ? 10.295 4.447 10.419 1.00 76.81 112 VAL A CA 1
ATOM 833 C C . VAL A 1 112 ? 9.937 5.874 10.842 1.00 76.81 112 VAL A C 1
ATOM 835 O O . VAL A 1 112 ? 8.939 6.069 11.533 1.00 76.81 112 VAL A O 1
ATOM 838 N N . ALA A 1 113 ? 10.697 6.876 10.397 1.00 78.50 113 ALA A N 1
ATOM 839 C CA . ALA A 1 113 ? 10.419 8.280 10.680 1.00 78.50 113 ALA A CA 1
ATOM 840 C C . ALA A 1 113 ? 9.089 8.738 10.063 1.00 78.50 113 ALA A C 1
ATOM 842 O O . ALA A 1 113 ? 8.304 9.395 10.740 1.00 78.50 113 ALA A O 1
ATOM 843 N N . ALA A 1 114 ? 8.796 8.347 8.820 1.00 79.06 114 ALA A N 1
ATOM 844 C CA . ALA A 1 114 ? 7.535 8.648 8.146 1.00 79.06 114 ALA A CA 1
ATOM 845 C C . ALA A 1 114 ? 6.342 7.976 8.842 1.00 79.06 114 ALA A C 1
ATOM 847 O O . ALA A 1 114 ? 5.323 8.624 9.078 1.00 79.06 114 ALA A O 1
ATOM 848 N N . ILE A 1 115 ? 6.487 6.705 9.236 1.00 81.38 115 ILE A N 1
ATOM 849 C CA . ILE A 1 115 ? 5.484 5.993 10.037 1.00 81.38 115 ILE A CA 1
ATOM 850 C C . ILE A 1 115 ? 5.256 6.732 11.358 1.00 81.38 115 ILE A C 1
ATOM 852 O O . ILE A 1 115 ? 4.115 7.027 11.697 1.00 81.38 115 ILE A O 1
ATOM 856 N N . GLY A 1 116 ? 6.317 7.091 12.085 1.00 83.88 116 GLY A N 1
ATOM 857 C CA . GLY A 1 116 ? 6.210 7.838 13.340 1.00 83.88 116 GLY A CA 1
ATOM 858 C C . GLY A 1 116 ? 5.530 9.199 13.167 1.00 83.88 116 GLY A C 1
ATOM 859 O O . GLY A 1 116 ? 4.606 9.529 13.910 1.00 83.88 116 GLY A O 1
ATOM 860 N N . ALA A 1 117 ? 5.929 9.956 12.144 1.00 83.19 117 ALA A N 1
ATOM 861 C CA . ALA A 1 117 ? 5.361 11.260 11.817 1.00 83.19 117 ALA A CA 1
ATOM 862 C C . ALA A 1 117 ? 3.870 11.192 11.459 1.00 83.19 117 ALA A C 1
ATOM 864 O O . ALA A 1 117 ? 3.156 12.160 11.700 1.00 83.19 117 ALA A O 1
ATOM 865 N N . LEU A 1 118 ? 3.386 10.065 10.923 1.00 83.38 118 LEU A N 1
ATOM 866 C CA . LEU A 1 118 ? 1.968 9.853 10.627 1.00 83.38 118 LEU A CA 1
ATOM 867 C C . LEU A 1 118 ? 1.188 9.295 11.830 1.00 83.38 118 LEU A C 1
ATOM 869 O O . LEU A 1 118 ? 0.053 9.704 12.079 1.00 83.38 118 LEU A O 1
ATOM 873 N N . LEU A 1 119 ? 1.793 8.383 12.597 1.00 80.56 119 LEU A N 1
ATOM 874 C CA . LEU A 1 119 ? 1.163 7.753 13.758 1.00 80.56 119 LEU A CA 1
ATOM 875 C C . LEU A 1 119 ? 0.915 8.741 14.896 1.00 80.56 119 LEU A C 1
ATOM 877 O O . LEU A 1 119 ? -0.111 8.636 15.563 1.00 80.56 119 LEU A O 1
ATOM 881 N N . VAL A 1 120 ? 1.816 9.701 15.123 1.00 85.56 120 VAL A N 1
ATOM 882 C CA . VAL A 1 120 ? 1.665 10.672 16.217 1.00 85.56 120 VAL A CA 1
ATOM 883 C C . VAL A 1 120 ? 0.419 11.558 16.027 1.00 85.56 120 VAL A C 1
ATOM 885 O O . VAL A 1 120 ? -0.436 11.550 16.917 1.00 85.56 120 VAL A O 1
ATOM 888 N N . PRO A 1 121 ? 0.227 12.266 14.893 1.00 88.00 121 PRO A N 1
ATOM 889 C CA . PRO A 1 121 ? -0.987 13.043 14.645 1.00 88.00 121 PRO A CA 1
ATOM 890 C C . PRO A 1 121 ? -2.249 12.183 14.640 1.00 88.00 121 PRO A C 1
ATOM 892 O O . PRO A 1 121 ? -3.267 12.588 15.199 1.00 88.00 121 PRO A O 1
ATOM 895 N N . LEU A 1 122 ? -2.179 10.982 14.056 1.00 88.19 122 LEU A N 1
ATOM 896 C CA . LEU A 1 122 ? -3.299 10.045 14.044 1.00 88.19 122 LEU A CA 1
ATOM 897 C C . LEU A 1 122 ? -3.698 9.628 15.468 1.00 88.19 122 LEU A C 1
ATOM 899 O O . LEU A 1 122 ? -4.880 9.638 15.805 1.00 88.19 122 LEU A O 1
ATOM 903 N N . GLY A 1 123 ? -2.725 9.318 16.325 1.00 81.94 123 GLY A N 1
ATOM 904 C CA . GLY A 1 123 ? -2.952 8.970 17.726 1.00 81.94 123 GLY A CA 1
ATOM 905 C C . GLY A 1 123 ? -3.565 10.123 18.520 1.00 81.94 123 GLY A C 1
ATOM 906 O O . GLY A 1 123 ? -4.524 9.912 19.263 1.00 81.94 123 GLY A O 1
ATOM 907 N N . ILE A 1 124 ? -3.077 11.351 18.315 1.00 85.00 124 ILE A N 1
ATOM 908 C CA . ILE A 1 124 ? -3.658 12.558 18.924 1.00 85.00 124 ILE A CA 1
ATOM 909 C C . ILE A 1 124 ? -5.103 12.750 18.454 1.00 85.00 124 ILE A C 1
ATOM 911 O O . ILE A 1 124 ? -5.990 12.969 19.278 1.00 85.00 124 ILE A O 1
ATOM 915 N N . PHE A 1 125 ? -5.365 12.622 17.152 1.00 85.06 125 PHE A N 1
ATOM 916 C CA . PHE A 1 125 ? -6.708 12.741 16.590 1.00 85.06 125 PHE A CA 1
ATOM 917 C C . PHE A 1 125 ? -7.673 11.724 17.208 1.00 85.06 125 PHE A C 1
ATOM 919 O O . PHE A 1 125 ? -8.742 12.104 17.688 1.00 85.06 125 PHE A O 1
ATOM 926 N N . VAL A 1 126 ? -7.279 10.448 17.277 1.00 83.25 126 VAL A N 1
ATOM 927 C CA . VAL A 1 126 ? -8.084 9.389 17.904 1.00 83.25 126 VAL A CA 1
ATOM 928 C C . VAL A 1 126 ? -8.314 9.681 19.389 1.00 83.25 126 VAL A C 1
ATOM 930 O O . VAL A 1 126 ? -9.435 9.536 19.878 1.00 83.25 126 VAL A O 1
ATOM 933 N N . LEU A 1 127 ? -7.298 10.148 20.119 1.00 81.25 127 LEU A N 1
ATOM 934 C CA . LEU A 1 127 ? -7.427 10.504 21.534 1.00 81.25 127 LEU A CA 1
ATOM 935 C C . LEU A 1 127 ? -8.427 11.650 21.751 1.00 81.25 127 LEU A C 1
ATOM 937 O O . LEU A 1 127 ? -9.260 11.593 22.656 1.00 81.25 127 LEU A O 1
ATOM 941 N N . VAL A 1 128 ? -8.366 12.692 20.924 1.00 85.31 128 VAL A N 1
ATOM 942 C CA . VAL A 1 128 ? -9.285 13.834 21.015 1.00 85.31 128 VAL A CA 1
ATOM 943 C C . VAL A 1 128 ? -10.703 13.409 20.630 1.00 85.31 128 VAL A C 1
ATOM 945 O O . VAL A 1 128 ? -11.641 13.673 21.382 1.00 85.31 128 VAL A O 1
ATOM 948 N N . ALA A 1 129 ? -10.868 12.687 19.520 1.00 83.75 129 ALA A N 1
ATOM 949 C CA . ALA A 1 129 ? -12.166 12.197 19.059 1.00 83.75 129 ALA A CA 1
ATOM 950 C C . ALA A 1 129 ? -12.840 11.274 20.091 1.00 83.75 129 ALA A C 1
ATOM 952 O O . ALA A 1 129 ? -14.033 11.407 20.372 1.00 83.75 129 ALA A O 1
ATOM 953 N N . THR A 1 130 ? -12.073 10.377 20.716 1.00 78.06 130 THR A N 1
ATOM 954 C CA . THR A 1 130 ? -12.583 9.484 21.770 1.00 78.06 130 THR A CA 1
ATOM 955 C C . THR A 1 130 ? -12.971 10.252 23.033 1.00 78.06 130 THR A C 1
ATOM 957 O O . THR A 1 130 ? -14.049 10.005 23.577 1.00 78.06 130 THR A O 1
ATOM 960 N N . ARG A 1 131 ? -12.165 11.233 23.473 1.00 78.88 131 ARG A N 1
ATOM 961 C CA . ARG A 1 131 ? -12.500 12.109 24.614 1.00 78.88 131 ARG A CA 1
ATOM 962 C C . ARG A 1 131 ? -13.780 12.908 24.384 1.00 78.88 131 ARG A C 1
ATOM 964 O O . ARG A 1 131 ? -14.609 12.990 25.289 1.00 78.88 131 ARG A O 1
ATOM 971 N N . LEU A 1 132 ? -13.958 13.464 23.186 1.00 79.69 132 LEU A N 1
ATOM 972 C CA . LEU A 1 132 ? -15.176 14.190 22.816 1.00 79.69 132 LEU A CA 1
ATOM 973 C C . LEU A 1 132 ? -16.407 13.272 22.824 1.00 79.69 132 LEU A C 1
ATOM 975 O O . LEU A 1 132 ? -17.470 13.674 23.288 1.00 79.69 132 LEU A O 1
ATOM 979 N N . GLY A 1 133 ? -16.263 12.021 22.380 1.00 73.88 133 GLY A N 1
ATOM 980 C CA . GLY A 1 133 ? -17.350 11.040 22.423 1.00 73.88 133 GLY A CA 1
ATOM 981 C C . GLY A 1 133 ? -17.693 10.541 23.835 1.00 73.88 133 GLY A C 1
ATOM 982 O O . GLY A 1 133 ? -18.854 10.247 24.126 1.00 73.88 133 GLY A O 1
ATOM 983 N N . ALA A 1 134 ? -16.705 10.443 24.729 1.00 71.81 134 ALA A N 1
ATOM 984 C CA . ALA A 1 134 ? -16.890 9.905 26.077 1.00 71.81 134 ALA A CA 1
ATOM 985 C C . ALA A 1 134 ? -17.720 10.827 26.989 1.00 71.81 134 ALA A C 1
ATOM 987 O O . ALA A 1 134 ? -18.569 10.347 27.744 1.00 71.81 134 ALA A O 1
ATOM 988 N N . THR A 1 135 ? -17.529 12.146 26.895 1.00 69.69 135 THR A N 1
ATOM 989 C CA . THR A 1 135 ? -18.210 13.132 27.758 1.00 69.69 135 THR A CA 1
ATOM 990 C C . THR A 1 135 ? -19.732 13.125 27.587 1.00 69.69 135 THR A C 1
ATOM 992 O O . THR A 1 135 ? -20.463 13.215 28.576 1.00 69.69 135 THR A O 1
ATOM 995 N N . GLY A 1 136 ? -20.230 12.963 26.358 1.00 70.56 136 GLY A N 1
ATOM 996 C CA . GLY A 1 136 ? -21.666 12.845 26.080 1.00 70.56 136 GLY A CA 1
ATOM 997 C C . GLY A 1 136 ? -22.251 11.494 26.503 1.00 70.56 136 GLY A C 1
ATOM 998 O O . GLY A 1 136 ? -23.324 11.432 27.110 1.00 70.56 136 GLY A O 1
ATOM 999 N N . ARG A 1 137 ? -21.522 10.401 26.240 1.00 75.44 137 ARG A N 1
ATOM 1000 C CA . ARG A 1 137 ? -21.976 9.030 26.522 1.00 75.44 137 ARG A CA 1
ATOM 1001 C C . ARG A 1 137 ? -22.080 8.746 28.024 1.00 75.44 137 ARG A C 1
ATOM 1003 O O . ARG A 1 137 ? -23.050 8.121 28.453 1.00 75.44 137 ARG A O 1
ATOM 1010 N N . GLY A 1 138 ? -21.159 9.279 28.831 1.00 72.75 138 GLY A N 1
ATOM 1011 C CA . GLY A 1 138 ? -21.174 9.123 30.291 1.00 72.75 138 GLY A CA 1
ATOM 1012 C C . GLY A 1 138 ? -22.449 9.662 30.953 1.00 72.75 138 GLY A C 1
ATOM 1013 O O . GLY A 1 138 ? -23.051 8.981 31.785 1.00 72.75 138 GLY A O 1
ATOM 1014 N N . ARG A 1 139 ? -22.937 10.837 30.526 1.00 76.94 139 ARG A N 1
ATOM 1015 C CA . ARG A 1 139 ? -24.178 11.440 31.058 1.00 76.94 139 ARG A CA 1
ATOM 1016 C C . ARG A 1 139 ? -25.413 10.592 30.748 1.00 76.94 139 ARG A C 1
ATOM 1018 O O . ARG A 1 139 ? -26.253 10.380 31.620 1.00 76.94 139 ARG A O 1
ATOM 1025 N N . ARG A 1 140 ? -25.503 10.064 29.523 1.00 82.19 140 ARG A N 1
ATOM 1026 C CA . ARG A 1 140 ? -26.620 9.211 29.086 1.00 82.19 140 ARG A CA 1
ATOM 1027 C C . ARG A 1 140 ? -26.653 7.879 29.841 1.00 82.19 140 ARG A C 1
ATOM 1029 O O . ARG A 1 140 ? -27.720 7.445 30.265 1.00 82.19 140 ARG A O 1
ATOM 1036 N N . LEU A 1 141 ? -25.498 7.244 30.050 1.00 78.81 141 LEU A N 1
ATOM 1037 C CA . LEU A 1 141 ? -25.413 5.969 30.772 1.00 78.81 141 LEU A CA 1
ATOM 1038 C C . LEU A 1 141 ? -25.700 6.121 32.274 1.00 78.81 141 LEU A C 1
ATOM 1040 O O . LEU A 1 141 ? -26.337 5.247 32.862 1.00 78.81 141 LEU A O 1
ATOM 1044 N N . ALA A 1 142 ? -25.298 7.240 32.886 1.00 76.88 142 ALA A N 1
ATOM 1045 C CA . ALA A 1 142 ? -25.650 7.559 34.269 1.00 76.88 142 ALA A CA 1
ATOM 1046 C C . ALA A 1 142 ? -27.171 7.724 34.452 1.00 76.88 142 ALA A C 1
ATOM 1048 O O . ALA A 1 142 ? -27.734 7.168 35.394 1.00 76.88 142 ALA A O 1
ATOM 1049 N N . ALA A 1 143 ? -27.852 8.399 33.518 1.00 82.25 143 ALA A N 1
ATOM 1050 C CA . ALA A 1 143 ? -29.310 8.525 33.532 1.00 82.25 143 ALA A CA 1
ATOM 1051 C C . ALA A 1 143 ? -30.018 7.162 33.404 1.00 82.25 143 ALA A C 1
ATOM 1053 O O . ALA A 1 143 ? -30.950 6.878 34.147 1.00 82.25 143 ALA A O 1
ATOM 1054 N N . ILE A 1 144 ? -29.534 6.274 32.528 1.00 83.00 144 ILE A N 1
ATOM 1055 C CA . ILE A 1 144 ? -30.081 4.914 32.370 1.00 83.00 144 ILE A CA 1
ATOM 1056 C C . ILE A 1 144 ? -29.901 4.080 33.652 1.00 83.00 144 ILE A C 1
ATOM 1058 O O . ILE A 1 144 ? -30.793 3.320 34.032 1.00 83.00 144 ILE A O 1
ATOM 1062 N N . ARG A 1 145 ? -28.781 4.255 34.366 1.00 78.88 145 ARG A N 1
ATOM 1063 C CA . ARG A 1 145 ? -28.568 3.624 35.680 1.00 78.88 145 ARG A CA 1
ATOM 1064 C C . ARG A 1 145 ? -29.524 4.154 36.751 1.00 78.88 145 ARG A C 1
ATOM 1066 O O . ARG A 1 145 ? -29.953 3.363 37.584 1.00 78.88 145 ARG A O 1
ATOM 1073 N N . LEU A 1 146 ? -29.882 5.441 36.724 1.00 85.50 146 LEU A N 1
ATOM 1074 C CA . LEU A 1 146 ? -30.855 6.024 37.663 1.00 85.50 146 LEU A CA 1
ATOM 1075 C C . LEU A 1 146 ? -32.264 5.432 37.502 1.00 85.50 146 LEU A C 1
ATOM 1077 O O . LEU A 1 146 ? -33.008 5.371 38.474 1.00 85.50 146 LEU A O 1
ATOM 1081 N N . VAL A 1 147 ? -32.605 4.935 36.310 1.00 85.50 147 VAL A N 1
ATOM 1082 C CA . VAL A 1 147 ? -33.883 4.254 36.021 1.00 85.50 147 VAL A CA 1
ATOM 1083 C C . VAL A 1 147 ? -33.825 2.747 36.358 1.00 85.50 147 VAL A C 1
ATOM 1085 O O . VAL A 1 147 ? -34.787 2.017 36.148 1.00 85.50 147 VAL A O 1
ATOM 1088 N N . GLY A 1 148 ? -32.712 2.260 36.926 1.00 84.31 148 GLY A N 1
ATOM 1089 C CA . GLY A 1 148 ? -32.585 0.889 37.439 1.00 84.31 148 GLY A CA 1
ATOM 1090 C C . GLY A 1 148 ? -32.021 -0.136 36.451 1.00 84.31 148 GLY A C 1
ATOM 1091 O O . GLY A 1 148 ? -32.109 -1.337 36.702 1.00 84.31 148 GLY A O 1
ATOM 1092 N N . ALA A 1 149 ? -31.422 0.294 35.336 1.00 83.62 149 ALA A N 1
ATOM 1093 C CA . ALA A 1 149 ? -30.820 -0.633 34.380 1.00 83.62 149 ALA A CA 1
ATOM 1094 C C . ALA A 1 149 ? -29.670 -1.453 34.997 1.00 83.62 149 ALA A C 1
ATOM 1096 O O . ALA A 1 149 ? -28.771 -0.923 35.659 1.00 83.62 149 ALA A O 1
ATOM 1097 N N . SER A 1 150 ? -29.663 -2.757 34.718 1.00 83.12 150 SER A N 1
ATOM 1098 C CA . SER A 1 150 ? -28.613 -3.667 35.184 1.00 83.12 150 SER A CA 1
ATOM 1099 C C . SER A 1 150 ? -27.265 -3.401 34.497 1.00 83.12 150 SER A C 1
ATOM 1101 O O . SER A 1 150 ? -27.191 -2.952 33.349 1.00 83.12 150 SER A O 1
ATOM 1103 N N . ARG A 1 151 ? -26.157 -3.753 35.168 1.00 74.88 151 ARG A N 1
ATOM 1104 C CA . ARG A 1 151 ? -24.797 -3.619 34.602 1.00 74.88 151 ARG A CA 1
ATOM 1105 C C . ARG A 1 151 ? -24.616 -4.419 33.306 1.00 74.88 151 ARG A C 1
ATOM 1107 O O . ARG A 1 151 ? -23.869 -3.997 32.427 1.00 74.88 151 ARG A O 1
ATOM 1114 N N . ALA A 1 152 ? -25.301 -5.557 33.181 1.00 79.75 152 ALA A N 1
ATOM 1115 C CA . ALA A 1 152 ? -25.281 -6.374 31.972 1.00 79.75 152 ALA A CA 1
ATOM 1116 C C . ALA A 1 152 ? -25.946 -5.650 30.790 1.00 79.75 152 ALA A C 1
ATOM 1118 O O . ALA A 1 152 ? -25.369 -5.611 29.707 1.00 79.75 152 ALA A O 1
ATOM 1119 N N . GLN A 1 153 ? -27.099 -5.008 31.010 1.00 82.00 153 GLN A N 1
ATOM 1120 C CA . GLN A 1 153 ? -27.790 -4.230 29.975 1.00 82.00 153 GLN A CA 1
ATOM 1121 C C . GLN A 1 153 ? -26.950 -3.039 29.500 1.00 82.00 153 GLN A C 1
ATOM 1123 O O . GLN A 1 153 ? -26.826 -2.819 28.299 1.00 82.00 153 GLN A O 1
ATOM 1128 N N . VAL A 1 154 ? -26.298 -2.317 30.417 1.00 82.19 154 VAL A N 1
ATOM 1129 C CA . VAL A 1 154 ? -25.410 -1.196 30.060 1.00 82.19 154 VAL A CA 1
ATOM 1130 C C . VAL A 1 154 ? -24.217 -1.664 29.217 1.00 82.19 154 VAL A C 1
ATOM 1132 O O . VAL A 1 154 ? -23.883 -1.020 28.223 1.00 82.19 154 VAL A O 1
ATOM 1135 N N . ARG A 1 155 ? -23.603 -2.805 29.562 1.00 80.19 155 ARG A N 1
ATOM 1136 C CA . ARG A 1 155 ? -22.491 -3.387 28.789 1.00 80.19 155 ARG A CA 1
ATOM 1137 C C . ARG A 1 155 ? -22.916 -3.819 27.386 1.00 80.19 155 ARG A C 1
ATOM 1139 O O . ARG A 1 155 ? -22.182 -3.551 26.441 1.00 80.19 155 ARG A O 1
ATOM 1146 N N . TRP A 1 156 ? -24.088 -4.438 27.240 1.00 83.50 156 TRP A N 1
ATOM 1147 C CA . TRP A 1 156 ? -24.621 -4.832 25.931 1.00 83.50 156 TRP A CA 1
ATOM 1148 C C . TRP A 1 156 ? -24.914 -3.629 25.034 1.00 83.50 156 TRP A C 1
ATOM 1150 O O . TRP A 1 156 ? -24.517 -3.623 23.871 1.00 83.50 156 TRP A O 1
ATOM 1160 N N . ILE A 1 157 ? -25.541 -2.585 25.583 1.00 83.69 157 ILE A N 1
ATOM 1161 C CA . ILE A 1 157 ? -25.846 -1.355 24.840 1.00 83.69 157 ILE A CA 1
ATOM 1162 C C . ILE A 1 157 ? -24.553 -0.665 24.395 1.00 83.69 157 ILE A C 1
ATOM 1164 O O . ILE A 1 157 ? -24.408 -0.318 23.225 1.00 83.69 157 ILE A O 1
ATOM 1168 N N . ALA A 1 158 ? -23.589 -0.509 25.305 1.00 80.94 158 ALA A N 1
ATOM 1169 C CA . ALA A 1 158 ? -22.309 0.117 24.989 1.00 80.94 158 ALA A CA 1
ATOM 1170 C C . ALA A 1 158 ? -21.501 -0.694 23.961 1.00 80.94 158 ALA A C 1
ATOM 1172 O O . ALA A 1 158 ? -20.896 -0.116 23.054 1.00 80.94 158 ALA A O 1
ATOM 1173 N N . GLY A 1 159 ? -21.518 -2.026 24.075 1.00 80.88 159 GLY A N 1
ATOM 1174 C CA . GLY A 1 159 ? -20.890 -2.928 23.113 1.00 80.88 159 GLY A CA 1
ATOM 1175 C C . GLY A 1 159 ? -21.495 -2.789 21.718 1.00 80.88 159 GLY A C 1
ATOM 1176 O O . GLY A 1 159 ? -20.754 -2.616 20.755 1.00 80.88 159 GLY A O 1
ATOM 1177 N N . GLY A 1 160 ? -22.828 -2.783 21.613 1.00 83.81 160 GLY A N 1
ATOM 1178 C CA . GLY A 1 160 ? -23.537 -2.622 20.341 1.00 83.81 160 GLY A CA 1
ATOM 1179 C C . GLY A 1 160 ? -23.314 -1.256 19.686 1.00 83.81 160 GLY A C 1
ATOM 1180 O O . GLY A 1 160 ? -23.064 -1.184 18.482 1.00 83.81 160 GLY A O 1
ATOM 1181 N N . GLU A 1 161 ? -23.329 -0.172 20.467 1.00 85.19 161 GLU A N 1
ATOM 1182 C CA . GLU A 1 161 ? -23.055 1.180 19.959 1.00 85.19 161 GLU A CA 1
ATOM 1183 C C . GLU A 1 161 ? -21.616 1.292 19.432 1.00 85.19 161 GLU A C 1
ATOM 1185 O O . GLU A 1 161 ? -21.380 1.802 18.335 1.00 85.19 161 GLU A O 1
ATOM 1190 N N . THR A 1 162 ? -20.655 0.748 20.182 1.00 83.81 162 THR A N 1
ATOM 1191 C CA . THR A 1 162 ? -19.238 0.770 19.796 1.00 83.81 162 THR A CA 1
ATOM 1192 C C . THR A 1 162 ? -18.976 -0.096 18.574 1.00 83.81 162 THR A C 1
ATOM 1194 O O . THR A 1 162 ? -18.270 0.336 17.668 1.00 83.81 162 THR A O 1
ATOM 1197 N N . LEU A 1 163 ? -19.570 -1.290 18.516 1.00 84.81 163 LEU A N 1
ATOM 1198 C CA . LEU A 1 163 ? -19.446 -2.187 17.372 1.00 84.81 163 LEU A CA 1
ATOM 1199 C C . LEU A 1 163 ? -20.002 -1.534 16.103 1.00 84.81 163 LEU A C 1
ATOM 1201 O O . LEU A 1 163 ? -19.340 -1.554 15.072 1.00 84.81 163 LEU A O 1
ATOM 1205 N N . THR A 1 164 ? -21.171 -0.897 16.192 1.00 84.75 164 THR A N 1
ATOM 1206 C CA . THR A 1 164 ? -21.782 -0.192 15.055 1.00 84.75 164 THR A CA 1
ATOM 1207 C C . THR A 1 164 ? -20.885 0.942 14.561 1.00 84.75 164 THR A C 1
ATOM 1209 O O . THR A 1 164 ? -20.621 1.046 13.364 1.00 84.75 164 THR A O 1
ATOM 1212 N N . GLY A 1 165 ? -20.349 1.756 15.478 1.00 83.81 165 GLY A N 1
ATOM 1213 C CA . GLY A 1 165 ? -19.403 2.818 15.132 1.00 83.81 165 GLY A CA 1
ATOM 1214 C C . GLY A 1 165 ? -18.099 2.288 14.529 1.00 83.81 165 GLY A C 1
ATOM 1215 O O . GLY A 1 165 ? -17.606 2.850 13.554 1.00 83.81 165 GLY A O 1
ATOM 1216 N N . ALA A 1 166 ? -17.565 1.185 15.059 1.00 82.19 166 ALA A N 1
ATOM 1217 C CA . ALA A 1 166 ? -16.345 0.554 14.561 1.00 82.19 166 ALA A CA 1
ATOM 1218 C C . ALA A 1 166 ? -16.531 -0.036 13.158 1.00 82.19 166 ALA A C 1
ATOM 1220 O O . ALA A 1 166 ? -15.674 0.157 12.301 1.00 82.19 166 ALA A O 1
ATOM 1221 N N . VAL A 1 167 ? -17.658 -0.705 12.902 1.00 85.12 167 VAL A N 1
ATOM 1222 C CA . VAL A 1 167 ? -17.985 -1.264 11.584 1.00 85.12 167 VAL A CA 1
ATOM 1223 C C . VAL A 1 167 ? -18.164 -0.147 10.556 1.00 85.12 167 VAL A C 1
ATOM 1225 O O . VAL A 1 167 ? -17.555 -0.200 9.491 1.00 85.12 167 VAL A O 1
ATOM 1228 N N . LEU A 1 168 ? -18.929 0.901 10.879 1.00 87.25 168 LEU A N 1
ATOM 1229 C CA . LEU A 1 168 ? -19.087 2.055 9.987 1.00 87.25 168 LEU A CA 1
ATOM 1230 C C . LEU A 1 168 ? -17.750 2.759 9.727 1.00 87.25 168 LEU A C 1
ATOM 1232 O O . LEU A 1 168 ? -17.429 3.062 8.580 1.00 87.25 168 LEU A O 1
ATOM 1236 N N . GLY A 1 169 ? -16.946 2.969 10.771 1.00 83.88 169 GLY A N 1
ATOM 1237 C CA . GLY A 1 169 ? -15.609 3.545 10.652 1.00 83.88 169 GLY A CA 1
ATOM 1238 C C . GLY A 1 169 ? -14.679 2.700 9.781 1.00 83.88 169 GLY A C 1
ATOM 1239 O O . GLY A 1 169 ? -13.941 3.256 8.973 1.00 83.88 169 GLY A O 1
ATOM 1240 N N . LEU A 1 170 ? -14.756 1.369 9.884 1.00 85.25 170 LEU A N 1
ATOM 1241 C CA . LEU A 1 170 ? -14.007 0.448 9.032 1.00 85.25 170 LEU A CA 1
ATOM 1242 C C . LEU A 1 170 ? -14.420 0.598 7.564 1.00 85.25 170 LEU A C 1
ATOM 1244 O O . LEU A 1 170 ? -13.553 0.765 6.713 1.00 85.25 170 LEU A O 1
ATOM 1248 N N . PHE A 1 171 ? -15.722 0.609 7.263 1.00 88.12 171 PHE A N 1
ATOM 1249 C CA . PHE A 1 171 ? -16.207 0.809 5.893 1.00 88.12 171 PHE A CA 1
ATOM 1250 C C . PHE A 1 171 ? -15.770 2.155 5.311 1.00 88.12 171 PHE A C 1
ATOM 1252 O O . PHE A 1 171 ? -15.267 2.204 4.190 1.00 88.12 171 PHE A O 1
ATOM 1259 N N . VAL A 1 172 ? -15.912 3.238 6.078 1.00 86.94 172 VAL A N 1
ATOM 1260 C CA . VAL A 1 172 ? -15.476 4.577 5.656 1.00 86.94 172 VAL A CA 1
ATOM 1261 C C . VAL A 1 172 ? -13.962 4.617 5.456 1.00 86.94 172 VAL A C 1
ATOM 1263 O O . VAL A 1 172 ? -13.498 5.140 4.449 1.00 86.94 172 VAL A O 1
ATOM 1266 N N . GLY A 1 173 ? -13.185 4.029 6.367 1.00 80.75 173 GLY A N 1
ATOM 1267 C CA . GLY A 1 173 ? -11.729 3.953 6.260 1.00 80.75 173 GLY A CA 1
ATOM 1268 C C . GLY A 1 173 ? -11.273 3.169 5.031 1.00 80.75 173 GLY A C 1
ATOM 1269 O O . GLY A 1 173 ? -10.394 3.629 4.307 1.00 80.75 173 GLY A O 1
ATOM 1270 N N . VAL A 1 174 ? -11.912 2.032 4.743 1.00 81.31 174 VAL A N 1
ATOM 1271 C CA . VAL A 1 174 ? -11.661 1.238 3.532 1.00 81.31 174 VAL A CA 1
ATOM 1272 C C . VAL A 1 174 ? -12.005 2.042 2.277 1.00 81.31 174 VAL A C 1
ATOM 1274 O O . VAL A 1 174 ? -11.193 2.111 1.356 1.00 81.31 174 VAL A O 1
ATOM 1277 N N . ALA A 1 175 ? -13.163 2.704 2.241 1.00 83.56 175 ALA A N 1
ATOM 1278 C CA . ALA A 1 175 ? -13.560 3.537 1.109 1.00 83.56 175 ALA A CA 1
ATOM 1279 C C . ALA A 1 175 ? -12.580 4.702 0.879 1.00 83.56 175 ALA A C 1
ATOM 1281 O O . ALA A 1 175 ? -12.137 4.919 -0.248 1.00 83.56 175 ALA A O 1
ATOM 1282 N N . LEU A 1 176 ? -12.182 5.405 1.945 1.00 81.25 176 LEU A N 1
ATOM 1283 C CA . LEU A 1 176 ? -11.185 6.475 1.887 1.00 81.25 176 LEU A CA 1
ATOM 1284 C C . LEU A 1 176 ? -9.815 5.956 1.449 1.00 81.25 176 LEU A C 1
ATOM 1286 O O . LEU A 1 176 ? -9.157 6.617 0.655 1.00 81.25 176 LEU A O 1
ATOM 1290 N N . PHE A 1 177 ? -9.396 4.773 1.904 1.00 75.50 177 PHE A N 1
ATOM 1291 C CA . PHE A 1 177 ? -8.157 4.142 1.455 1.00 75.50 177 PHE A CA 1
ATOM 1292 C C . PHE A 1 177 ? -8.181 3.901 -0.055 1.00 75.50 177 PHE A C 1
ATOM 1294 O O . PHE A 1 177 ? -7.257 4.306 -0.757 1.00 75.50 177 PHE A O 1
ATOM 1301 N N . PHE A 1 178 ? -9.256 3.310 -0.581 1.00 76.50 178 PHE A N 1
ATOM 1302 C CA . PHE A 1 178 ? -9.389 3.084 -2.019 1.00 76.50 178 PHE A CA 1
ATOM 1303 C C . PHE A 1 178 ? -9.523 4.384 -2.820 1.00 76.50 178 PHE A C 1
ATOM 1305 O O . PHE A 1 178 ? -9.014 4.443 -3.936 1.00 76.50 178 PHE A O 1
ATOM 1312 N N . ALA A 1 179 ? -10.136 5.430 -2.262 1.00 77.56 179 ALA A N 1
ATOM 1313 C CA . ALA A 1 179 ? -10.238 6.745 -2.896 1.00 77.56 179 ALA A CA 1
ATOM 1314 C C . ALA A 1 179 ? -8.921 7.543 -2.856 1.00 77.56 179 ALA A C 1
ATOM 1316 O O . ALA A 1 179 ? -8.634 8.300 -3.781 1.00 77.56 179 ALA A O 1
ATOM 1317 N N . ALA A 1 180 ? -8.104 7.361 -1.814 1.00 72.50 180 ALA A N 1
ATOM 1318 C CA . ALA A 1 180 ? -6.792 7.986 -1.660 1.00 72.50 180 ALA A CA 1
ATOM 1319 C C . ALA A 1 180 ? -5.676 7.202 -2.370 1.00 72.50 180 ALA A C 1
ATOM 1321 O O . ALA A 1 180 ? -4.655 7.780 -2.732 1.00 72.50 180 ALA A O 1
ATOM 1322 N N . ARG A 1 181 ? -5.860 5.901 -2.627 1.00 68.75 181 ARG A N 1
ATOM 1323 C CA . ARG A 1 181 ? -4.891 5.045 -3.333 1.00 68.75 181 ARG A CA 1
ATOM 1324 C C . ARG A 1 181 ? -4.444 5.618 -4.687 1.00 68.75 181 ARG A C 1
ATOM 1326 O O . ARG A 1 181 ? -3.244 5.593 -4.950 1.00 68.75 181 ARG A O 1
ATOM 1333 N N . PRO A 1 182 ? -5.322 6.184 -5.537 1.00 64.81 182 PRO A N 1
ATOM 1334 C CA . PRO A 1 182 ? -4.906 6.859 -6.756 1.00 64.81 182 PRO A CA 1
ATOM 1335 C C . PRO A 1 182 ? -4.015 8.069 -6.492 1.00 64.81 182 PRO A C 1
ATOM 1337 O O . PRO A 1 182 ? -3.198 8.366 -7.349 1.00 64.81 182 PRO A O 1
ATOM 1340 N N . LEU A 1 183 ? -4.116 8.753 -5.344 1.00 61.81 183 LEU A N 1
ATOM 1341 C CA . LEU A 1 183 ? -3.258 9.902 -5.033 1.00 61.81 183 LEU A CA 1
ATOM 1342 C C . LEU A 1 183 ? -1.803 9.490 -4.764 1.00 61.81 183 LEU A C 1
ATOM 1344 O O . LEU A 1 183 ? -0.899 10.295 -4.978 1.00 61.81 183 LEU A O 1
ATOM 1348 N N . ALA A 1 184 ? -1.550 8.227 -4.401 1.00 56.66 184 ALA A N 1
ATOM 1349 C CA . ALA A 1 184 ? -0.195 7.692 -4.249 1.00 56.66 184 ALA A CA 1
ATOM 1350 C C . ALA A 1 184 ? 0.623 7.747 -5.555 1.00 56.66 184 ALA A C 1
ATOM 1352 O O . ALA A 1 184 ? 1.849 7.750 -5.509 1.00 56.66 184 ALA A O 1
ATOM 1353 N N . ARG A 1 185 ? -0.034 7.867 -6.719 1.00 50.34 185 ARG A N 1
ATOM 1354 C CA . ARG A 1 185 ? 0.635 8.082 -8.014 1.00 50.34 185 ARG A CA 1
ATOM 1355 C C . ARG A 1 185 ? 1.322 9.450 -8.135 1.00 50.34 185 ARG A C 1
ATOM 1357 O O . ARG A 1 185 ? 2.123 9.620 -9.045 1.00 50.34 185 ARG A O 1
ATOM 1364 N N . PHE A 1 186 ? 0.952 10.420 -7.290 1.00 49.84 186 PHE A N 1
ATOM 1365 C CA . PHE A 1 186 ? 1.469 11.794 -7.319 1.00 49.84 186 PHE A CA 1
ATOM 1366 C C . PHE A 1 186 ? 2.570 12.042 -6.280 1.00 49.84 186 PHE A C 1
ATOM 1368 O O . PHE A 1 186 ? 3.223 13.080 -6.332 1.00 49.84 186 PHE A O 1
ATOM 1375 N N . ILE A 1 187 ? 2.805 11.105 -5.352 1.00 46.47 187 ILE A N 1
ATOM 1376 C CA . ILE A 1 187 ? 3.948 11.167 -4.433 1.00 46.47 187 ILE A CA 1
ATOM 1377 C C . ILE A 1 187 ? 5.160 10.585 -5.171 1.00 46.47 187 ILE A C 1
ATOM 1379 O O . ILE A 1 187 ? 5.551 9.436 -4.980 1.00 46.47 187 ILE A O 1
ATOM 1383 N N . GLU A 1 188 ? 5.721 11.379 -6.081 1.00 44.16 188 GLU A N 1
ATOM 1384 C CA . GLU A 1 188 ? 6.993 11.084 -6.736 1.00 44.16 188 GLU A CA 1
ATOM 1385 C C . GLU A 1 188 ? 8.138 11.437 -5.777 1.00 44.16 188 GLU A C 1
ATOM 1387 O O . GLU A 1 188 ? 8.568 12.585 -5.693 1.00 44.16 188 GLU A O 1
ATOM 1392 N N . VAL A 1 189 ? 8.657 10.452 -5.039 1.00 42.44 189 VAL A N 1
ATOM 1393 C CA . VAL A 1 189 ? 9.975 10.594 -4.403 1.00 42.44 189 VAL A CA 1
ATOM 1394 C C . VAL A 1 189 ? 11.016 10.269 -5.477 1.00 42.44 189 VAL A C 1
ATOM 1396 O O . VAL A 1 189 ? 11.180 9.116 -5.866 1.00 42.44 189 VAL A O 1
ATOM 1399 N N . GLU A 1 190 ? 11.661 11.304 -6.016 1.00 38.19 190 GLU A N 1
ATOM 1400 C CA . GLU A 1 190 ? 12.758 11.222 -7.000 1.00 38.19 190 GLU A CA 1
ATOM 1401 C C . GLU A 1 190 ? 12.441 10.543 -8.356 1.00 38.19 190 GLU A C 1
ATOM 1403 O O . GLU A 1 190 ? 13.251 9.786 -8.890 1.00 38.19 190 GLU A O 1
ATOM 1408 N N . GLY A 1 191 ? 11.272 10.793 -8.962 1.00 41.53 191 GLY A N 1
ATOM 1409 C CA . GLY A 1 191 ? 10.967 10.282 -10.316 1.00 41.53 191 GLY A CA 1
ATOM 1410 C C . GLY A 1 191 ? 10.789 8.754 -10.398 1.00 41.53 191 GLY A C 1
ATOM 1411 O O . GLY A 1 191 ? 10.879 8.153 -11.473 1.00 41.53 191 GLY A O 1
ATOM 1412 N N . VAL A 1 192 ? 10.536 8.116 -9.252 1.00 43.09 192 VAL A N 1
ATOM 1413 C CA . VAL A 1 192 ? 10.320 6.676 -9.066 1.00 43.09 192 VAL A CA 1
ATOM 1414 C C . VAL A 1 192 ? 8.824 6.439 -8.817 1.00 43.09 192 VAL A C 1
ATOM 1416 O O . VAL A 1 192 ? 8.355 6.491 -7.687 1.00 43.09 192 VAL A O 1
ATOM 1419 N N . GLY A 1 193 ? 8.050 6.182 -9.874 1.00 41.72 193 GLY A N 1
ATOM 1420 C CA . GLY A 1 193 ? 6.630 5.826 -9.738 1.00 41.72 193 GLY A CA 1
ATOM 1421 C C . GLY A 1 193 ? 6.440 4.408 -9.180 1.00 41.72 193 GLY A C 1
ATOM 1422 O O . GLY A 1 193 ? 7.109 3.478 -9.636 1.00 41.72 193 GLY A O 1
ATOM 1423 N N . PHE A 1 194 ? 5.530 4.238 -8.219 1.00 43.22 194 PHE A N 1
ATOM 1424 C CA . PHE A 1 194 ? 5.095 2.939 -7.685 1.00 43.22 194 PHE A CA 1
ATOM 1425 C C . PHE A 1 194 ? 3.929 2.373 -8.515 1.00 43.22 194 PHE A C 1
ATOM 1427 O O . PHE A 1 194 ? 3.076 3.133 -8.980 1.00 43.22 194 PHE A O 1
ATOM 1434 N N . PHE A 1 195 ? 3.860 1.050 -8.705 1.00 40.69 195 PHE A N 1
ATOM 1435 C CA . PHE A 1 195 ? 2.656 0.424 -9.256 1.00 40.69 195 PHE A CA 1
ATOM 1436 C C . PHE A 1 195 ? 1.520 0.490 -8.217 1.00 40.69 195 PHE A C 1
ATOM 1438 O O . PHE A 1 195 ? 1.746 0.169 -7.051 1.00 40.69 195 PHE A O 1
ATOM 1445 N N . PRO A 1 196 ? 0.267 0.806 -8.600 1.00 41.50 196 PRO A N 1
ATOM 1446 C CA . PRO A 1 196 ? -0.881 0.691 -7.697 1.00 41.50 196 PRO A CA 1
ATOM 1447 C C . PRO A 1 196 ? -1.052 -0.728 -7.138 1.00 41.50 196 PRO A C 1
ATOM 1449 O O . PRO A 1 196 ? -1.535 -0.886 -6.019 1.00 41.50 196 PRO A O 1
ATOM 1452 N N . THR A 1 197 ? -0.651 -1.755 -7.892 1.00 40.72 197 THR A N 1
ATOM 1453 C CA . THR A 1 197 ? -0.649 -3.175 -7.504 1.00 40.72 197 THR A CA 1
ATOM 1454 C C . THR A 1 197 ? 0.371 -3.518 -6.413 1.00 40.72 197 THR A C 1
ATOM 1456 O O . THR A 1 197 ? 0.103 -4.436 -5.647 1.00 40.72 197 THR A O 1
ATOM 1459 N N . ASP A 1 198 ? 1.441 -2.735 -6.230 1.00 47.28 198 ASP A N 1
ATOM 1460 C CA . ASP A 1 198 ? 2.373 -2.905 -5.097 1.00 47.28 198 ASP A CA 1
ATOM 1461 C C . ASP A 1 198 ? 1.761 -2.446 -3.758 1.00 47.28 198 ASP A C 1
ATOM 1463 O O . ASP A 1 198 ? 2.273 -2.764 -2.687 1.00 47.28 198 ASP A O 1
ATOM 1467 N N . LEU A 1 199 ? 0.644 -1.708 -3.810 1.00 49.03 199 LEU A N 1
ATOM 1468 C CA . LEU A 1 199 ? -0.159 -1.283 -2.657 1.00 49.03 199 LEU A CA 1
ATOM 1469 C C . LEU A 1 199 ? -1.364 -2.208 -2.421 1.00 49.03 199 LEU A C 1
ATOM 1471 O O . LEU A 1 199 ? -2.362 -1.783 -1.837 1.00 49.03 199 LEU A O 1
ATOM 1475 N N . LEU A 1 200 ? -1.339 -3.448 -2.913 1.00 48.97 200 LEU A N 1
ATOM 1476 C CA . LEU A 1 200 ? -2.300 -4.445 -2.450 1.00 48.97 200 LEU A CA 1
ATOM 1477 C C . LEU A 1 200 ? -1.898 -4.829 -1.019 1.00 48.97 200 LEU A C 1
ATOM 1479 O O . LEU A 1 200 ? -0.829 -5.416 -0.840 1.00 48.97 200 LEU A O 1
ATOM 1483 N N . PRO A 1 201 ? -2.693 -4.472 0.010 1.00 53.12 201 PRO A N 1
ATOM 1484 C CA . PRO A 1 201 ? -2.424 -4.972 1.345 1.00 53.12 201 PRO A CA 1
ATOM 1485 C C . PRO A 1 201 ? -2.481 -6.497 1.282 1.00 53.12 201 PRO A C 1
ATOM 1487 O O . PRO A 1 201 ? -3.401 -7.058 0.682 1.00 53.12 201 PRO A O 1
ATOM 1490 N N . ASP A 1 202 ? -1.484 -7.151 1.878 1.00 63.53 202 ASP A N 1
ATOM 1491 C CA . ASP A 1 202 ? -1.497 -8.596 2.083 1.00 63.53 202 ASP A CA 1
ATOM 1492 C C . ASP A 1 202 ? -2.884 -8.993 2.636 1.00 63.53 202 ASP A C 1
ATOM 1494 O O . ASP A 1 202 ? -3.318 -8.403 3.638 1.00 63.53 202 ASP A O 1
ATOM 1498 N N . PRO A 1 203 ? -3.615 -9.924 1.987 1.00 70.75 203 PRO A N 1
ATOM 1499 C CA . PRO A 1 203 ? -4.943 -10.345 2.424 1.00 70.75 203 PRO A CA 1
ATOM 1500 C C . PRO A 1 203 ? -4.992 -10.713 3.909 1.00 70.75 203 PRO A C 1
ATOM 1502 O O . PRO A 1 203 ? -6.000 -10.463 4.572 1.00 70.75 203 PRO A O 1
ATOM 1505 N N . LEU A 1 204 ? -3.887 -11.241 4.449 1.00 72.69 204 LEU A N 1
ATOM 1506 C CA . LEU A 1 204 ? -3.749 -11.548 5.867 1.00 72.69 204 LEU A CA 1
ATOM 1507 C C . LEU A 1 204 ? -3.780 -10.282 6.734 1.00 72.69 204 LEU A C 1
ATOM 1509 O O . LEU A 1 204 ? -4.534 -10.225 7.703 1.00 72.69 204 LEU A O 1
ATOM 1513 N N . LEU A 1 205 ? -3.020 -9.243 6.374 1.00 70.12 205 LEU A N 1
ATOM 1514 C CA . LEU A 1 205 ? -3.057 -7.947 7.062 1.00 70.12 205 LEU A CA 1
ATOM 1515 C C . LEU A 1 205 ? -4.445 -7.306 6.971 1.00 70.12 205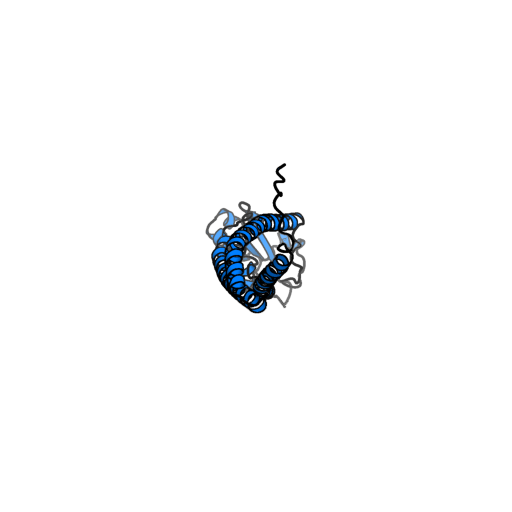 LEU A C 1
ATOM 1517 O O . LEU A 1 205 ? -4.934 -6.757 7.957 1.00 70.12 205 LEU A O 1
ATOM 1521 N N . GLY A 1 206 ? -5.096 -7.411 5.810 1.00 74.69 206 GLY A N 1
ATOM 1522 C CA . GLY A 1 206 ? -6.475 -6.962 5.622 1.00 74.69 206 GLY A CA 1
ATOM 1523 C C . GLY A 1 206 ? -7.443 -7.657 6.582 1.00 74.69 206 GLY A C 1
ATOM 1524 O O . GLY A 1 206 ? -8.216 -6.986 7.264 1.00 74.69 206 GLY A O 1
ATOM 1525 N N . ALA A 1 207 ? -7.354 -8.984 6.702 1.00 78.25 207 ALA A N 1
ATOM 1526 C CA . ALA A 1 207 ? -8.164 -9.766 7.634 1.00 78.25 207 ALA A CA 1
ATOM 1527 C C . ALA A 1 207 ? -7.869 -9.412 9.103 1.00 78.25 207 ALA A C 1
ATOM 1529 O O . ALA A 1 207 ? -8.795 -9.235 9.898 1.00 78.25 207 ALA A O 1
ATOM 1530 N N . VAL A 1 208 ? -6.591 -9.238 9.457 1.00 82.50 208 VAL A N 1
ATOM 1531 C CA . VAL A 1 208 ? -6.168 -8.813 10.800 1.00 82.50 208 VAL A CA 1
ATOM 1532 C C . VAL A 1 208 ? -6.746 -7.444 11.148 1.00 82.50 208 VAL A C 1
ATOM 1534 O O . VAL A 1 208 ? -7.233 -7.268 12.258 1.00 82.50 208 VAL A O 1
ATOM 1537 N N . ILE A 1 209 ? -6.753 -6.484 10.221 1.00 80.25 209 ILE A N 1
ATOM 1538 C CA . ILE A 1 209 ? -7.361 -5.164 10.445 1.00 80.25 209 ILE A CA 1
ATOM 1539 C C . ILE A 1 209 ? -8.883 -5.289 10.561 1.00 80.25 209 ILE A C 1
ATOM 1541 O O . ILE A 1 209 ? -9.472 -4.734 11.490 1.00 80.25 209 ILE A O 1
ATOM 1545 N N . ALA A 1 210 ? -9.516 -6.043 9.659 1.00 80.94 210 ALA A N 1
ATOM 1546 C CA . ALA A 1 210 ? 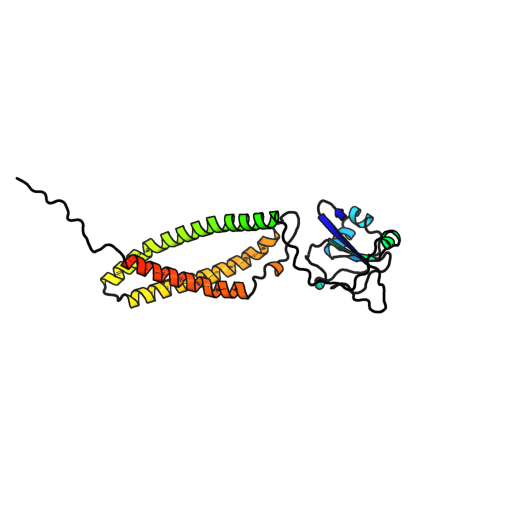-10.966 -6.211 9.619 1.00 80.94 210 ALA A CA 1
ATOM 1547 C C . ALA A 1 210 ? -11.531 -6.819 10.912 1.00 80.94 210 ALA A C 1
ATOM 1549 O O . ALA A 1 210 ? -12.611 -6.428 11.344 1.00 80.94 210 ALA A O 1
ATOM 1550 N N . VAL A 1 211 ? -10.798 -7.738 11.548 1.00 83.12 211 VAL A N 1
ATOM 1551 C CA . VAL A 1 211 ? -11.187 -8.345 12.831 1.00 83.12 211 VAL A CA 1
ATOM 1552 C C . VAL A 1 211 ? -10.637 -7.554 14.019 1.00 83.12 211 VAL A C 1
ATOM 1554 O O . VAL A 1 211 ? -11.343 -7.309 14.997 1.00 83.12 211 VAL A O 1
ATOM 1557 N N . GLY A 1 212 ? -9.381 -7.123 13.939 1.00 80.94 212 GLY A N 1
ATOM 1558 C CA . GLY A 1 212 ? -8.669 -6.460 15.024 1.00 80.94 212 GLY A CA 1
ATOM 1559 C C . GLY A 1 212 ? -9.279 -5.114 15.397 1.00 80.94 212 GLY A C 1
ATOM 1560 O O . GLY A 1 212 ? -9.438 -4.836 16.583 1.00 80.94 212 GLY A O 1
ATOM 1561 N N . VAL A 1 213 ? -9.688 -4.302 14.415 1.00 82.94 213 VAL A N 1
ATOM 1562 C CA . VAL A 1 213 ? -10.279 -2.979 14.677 1.00 82.94 213 VAL A CA 1
ATOM 1563 C C . VAL A 1 213 ? -11.586 -3.088 15.481 1.00 82.94 213 VAL A C 1
ATOM 1565 O O . VAL A 1 213 ? -11.661 -2.468 16.547 1.00 82.94 213 VAL A O 1
ATOM 1568 N N . PRO A 1 214 ? -12.591 -3.895 15.077 1.00 79.56 214 PRO A N 1
ATOM 1569 C CA . PRO A 1 214 ? -13.790 -4.110 15.888 1.00 79.56 214 PRO A CA 1
ATOM 1570 C C . PRO A 1 214 ? -13.496 -4.682 17.277 1.00 79.56 214 PRO A C 1
ATOM 1572 O O . PRO A 1 214 ? -14.062 -4.205 18.262 1.00 79.56 214 PRO A O 1
ATOM 1575 N N . VAL A 1 215 ? -12.599 -5.671 17.381 1.00 84.12 215 VAL A N 1
ATOM 1576 C CA . VAL A 1 215 ? -12.253 -6.299 18.668 1.00 84.12 215 VAL A CA 1
ATOM 1577 C C . VAL A 1 215 ? -11.640 -5.278 19.623 1.00 84.12 215 VAL A C 1
ATOM 1579 O O . VAL A 1 215 ? -12.103 -5.148 20.756 1.00 84.12 215 VAL A O 1
ATOM 1582 N N . VAL A 1 216 ? -10.649 -4.507 19.171 1.00 81.88 216 VAL A N 1
ATOM 1583 C CA . VAL A 1 216 ? -9.996 -3.473 19.986 1.00 81.88 216 VAL A CA 1
ATOM 1584 C C . VAL A 1 216 ? -10.995 -2.397 20.399 1.00 81.88 216 VAL A C 1
ATOM 1586 O O . VAL A 1 216 ? -10.985 -1.977 21.557 1.00 81.88 216 VAL A O 1
ATOM 1589 N N . ALA A 1 217 ? -11.892 -1.983 19.500 1.00 79.50 217 ALA A N 1
ATOM 1590 C CA . ALA A 1 217 ? -12.922 -0.999 19.812 1.00 79.50 217 ALA A CA 1
ATOM 1591 C C . ALA A 1 217 ? -13.859 -1.493 20.928 1.00 79.50 217 ALA A C 1
ATOM 1593 O O . ALA A 1 217 ? -14.036 -0.808 21.938 1.00 79.50 217 ALA A O 1
ATOM 1594 N N . VAL A 1 218 ? -14.406 -2.706 20.792 1.00 80.12 218 VAL A N 1
ATOM 1595 C CA . VAL A 1 218 ? -15.317 -3.297 21.785 1.00 80.12 218 VAL A CA 1
ATOM 1596 C C . VAL A 1 218 ? -14.608 -3.530 23.119 1.00 80.12 218 VAL A C 1
ATOM 1598 O O . VAL A 1 218 ? -15.138 -3.151 24.163 1.00 80.12 218 VAL A O 1
ATOM 1601 N N . VAL A 1 219 ? -13.397 -4.096 23.111 1.00 81.81 219 VAL A N 1
ATOM 1602 C CA . VAL A 1 219 ? -12.614 -4.323 24.337 1.00 81.81 219 VAL A CA 1
ATOM 1603 C C . VAL A 1 219 ? -12.323 -3.000 25.046 1.00 81.81 219 VAL A C 1
ATOM 1605 O O . VAL A 1 219 ? -12.510 -2.910 26.258 1.00 81.81 219 VAL A O 1
ATOM 1608 N N . SER A 1 220 ? -11.951 -1.954 24.305 1.00 78.75 220 SER A N 1
ATOM 1609 C CA . SER A 1 220 ? -11.689 -0.624 24.870 1.00 78.75 220 SER A CA 1
ATOM 1610 C C . SER A 1 220 ? -12.935 -0.022 25.526 1.00 78.75 220 SER A C 1
ATOM 1612 O O . SER A 1 220 ? -12.854 0.490 26.642 1.00 78.75 220 SER A O 1
ATOM 1614 N N . ALA A 1 221 ? -14.105 -0.138 24.888 1.00 76.44 221 ALA A N 1
ATOM 1615 C CA . ALA A 1 221 ? -15.367 0.322 25.468 1.00 76.44 221 ALA A CA 1
ATOM 1616 C C . ALA A 1 221 ? -15.751 -0.458 26.736 1.00 76.44 221 ALA A C 1
ATOM 1618 O O . ALA A 1 221 ? -16.203 0.133 27.718 1.00 76.44 221 ALA A O 1
ATOM 1619 N N . LEU A 1 222 ? -15.535 -1.775 26.754 1.00 79.25 222 LEU A N 1
ATOM 1620 C CA . LEU A 1 222 ? -15.790 -2.603 27.934 1.00 79.25 222 LEU A CA 1
ATOM 1621 C C . LEU A 1 222 ? -14.828 -2.288 29.088 1.00 79.25 222 LEU A C 1
ATOM 1623 O O . LEU A 1 222 ? -15.251 -2.298 30.245 1.00 79.25 222 LEU A O 1
ATOM 1627 N N . LEU A 1 223 ? -13.555 -2.009 28.794 1.00 77.69 223 LEU A N 1
ATOM 1628 C CA . LEU A 1 223 ? -12.559 -1.616 29.793 1.00 77.69 223 LEU A CA 1
ATOM 1629 C C . LEU A 1 223 ? -12.864 -0.240 30.392 1.00 77.69 223 LEU A C 1
ATOM 1631 O O . LEU A 1 223 ? -12.781 -0.101 31.610 1.00 77.69 223 LEU A O 1
ATOM 1635 N N . ALA A 1 224 ? -13.300 0.729 29.581 1.00 72.88 224 ALA A N 1
ATOM 1636 C CA . ALA A 1 224 ? -13.708 2.050 30.063 1.00 72.88 224 ALA A CA 1
ATOM 1637 C C . ALA A 1 224 ? -14.845 1.961 31.103 1.00 72.88 224 ALA A C 1
ATOM 1639 O O . ALA A 1 224 ? -14.806 2.619 32.141 1.00 72.88 224 ALA A O 1
ATOM 1640 N N . LEU A 1 225 ? -15.809 1.056 30.891 1.00 72.25 225 LEU A N 1
ATOM 1641 C CA . LEU A 1 225 ? -16.874 0.795 31.866 1.00 72.25 225 LEU A CA 1
ATOM 1642 C C . LEU A 1 225 ? -16.367 0.133 33.158 1.00 72.25 225 LEU A C 1
ATOM 1644 O O . LEU A 1 225 ? -16.989 0.292 34.205 1.00 72.25 225 LEU A O 1
ATOM 1648 N N . ARG A 1 226 ? -15.268 -0.635 33.105 1.00 70.38 226 ARG A N 1
ATOM 1649 C CA . ARG A 1 226 ? -14.657 -1.238 34.304 1.00 70.38 226 ARG A CA 1
ATOM 1650 C C . ARG A 1 226 ? -13.883 -0.214 35.129 1.00 70.38 226 ARG A C 1
ATOM 1652 O O . ARG A 1 226 ? -13.891 -0.317 36.350 1.00 70.38 226 ARG A O 1
ATOM 1659 N N . THR A 1 227 ? -13.226 0.750 34.489 1.00 60.12 227 THR A N 1
ATOM 1660 C CA . THR A 1 227 ? -12.493 1.815 35.188 1.00 60.12 227 THR A CA 1
ATOM 1661 C C . THR A 1 227 ? -13.429 2.815 35.865 1.00 60.12 227 THR A C 1
ATOM 1663 O O . THR A 1 227 ? -13.123 3.266 36.964 1.00 60.12 227 THR A O 1
ATOM 1666 N N . ASP A 1 228 ? -14.603 3.081 35.285 1.00 58.28 228 ASP A N 1
ATOM 1667 C CA . ASP A 1 228 ? -15.629 3.934 35.909 1.00 58.28 228 ASP A CA 1
ATOM 1668 C C . ASP A 1 228 ? -16.291 3.279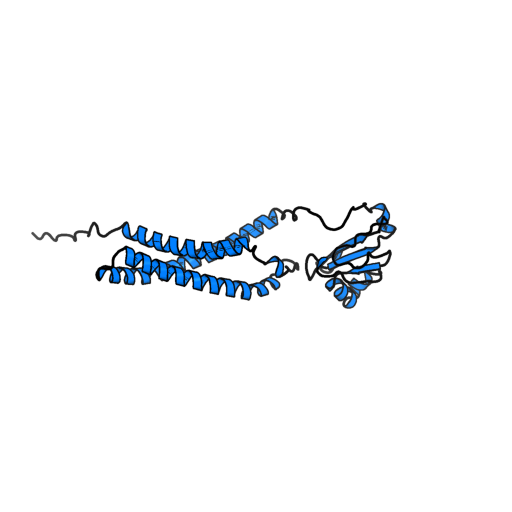 37.139 1.00 58.28 228 ASP A C 1
ATOM 1670 O O . ASP A 1 228 ? -16.794 3.967 38.026 1.00 58.28 228 ASP A O 1
ATOM 1674 N N . ASP A 1 229 ? -16.264 1.945 37.242 1.00 52.00 229 ASP A N 1
ATOM 1675 C CA . ASP A 1 229 ? -16.707 1.224 38.443 1.00 52.00 229 ASP A CA 1
ATOM 1676 C C . ASP A 1 229 ? -15.698 1.357 39.616 1.00 52.00 229 ASP A C 1
ATOM 1678 O O . ASP A 1 229 ? -16.031 0.980 40.742 1.00 52.00 229 ASP A O 1
ATOM 1682 N N . ALA A 1 230 ? -14.494 1.911 39.388 1.00 45.66 230 ALA A N 1
ATOM 1683 C CA . ALA A 1 230 ? -13.407 2.000 40.371 1.00 45.66 230 ALA A CA 1
ATOM 1684 C C . ALA A 1 230 ? -13.278 3.350 41.129 1.00 45.66 230 ALA A C 1
ATOM 1686 O O . ALA A 1 230 ? -12.359 3.494 41.935 1.00 45.66 230 ALA A O 1
ATOM 1687 N N . GLY A 1 231 ? -14.202 4.317 40.990 1.00 36.47 231 GLY A N 1
ATOM 1688 C CA . GLY A 1 231 ? -14.340 5.435 41.955 1.00 36.47 231 GLY A CA 1
ATOM 1689 C C . GLY A 1 231 ? -15.174 6.634 41.465 1.00 36.47 231 GLY A C 1
ATOM 1690 O O . GLY A 1 231 ? -15.372 6.748 40.260 1.00 36.47 231 GLY A O 1
ATOM 1691 N N . PRO A 1 232 ? -15.646 7.577 42.325 1.00 43.91 232 PRO A N 1
ATOM 1692 C CA . PRO A 1 232 ? -15.656 7.662 43.791 1.00 43.91 232 PRO A CA 1
ATOM 1693 C C . PRO A 1 232 ? -17.044 8.116 44.334 1.00 43.91 232 PRO A C 1
ATOM 1695 O O . PRO A 1 232 ? -17.297 9.305 44.494 1.00 43.91 232 PRO A O 1
ATOM 1698 N N . LEU A 1 233 ? -17.961 7.203 44.667 1.00 48.50 233 LEU A N 1
ATOM 1699 C CA . LEU A 1 233 ? -19.177 7.552 45.443 1.00 48.50 233 LEU A CA 1
ATOM 1700 C C . LEU A 1 233 ? -19.125 7.037 46.893 1.00 48.50 233 LEU A C 1
ATOM 1702 O O . LEU A 1 233 ? -20.132 7.014 47.589 1.00 48.50 233 LEU A O 1
ATOM 1706 N N . GLY A 1 234 ? -17.936 6.651 47.371 1.00 45.91 234 GLY A N 1
ATOM 1707 C CA . GLY A 1 234 ? -17.724 6.144 48.731 1.00 45.91 234 GLY A CA 1
ATOM 1708 C C . GLY A 1 234 ? -17.376 7.188 49.798 1.00 45.91 234 GLY A C 1
ATOM 1709 O O . GLY A 1 234 ? -17.369 6.839 50.973 1.00 45.91 234 GLY A O 1
ATOM 1710 N N . ARG A 1 235 ? -17.082 8.449 49.450 1.00 49.97 235 ARG A N 1
ATOM 1711 C CA . ARG A 1 235 ? -16.903 9.532 50.437 1.00 49.97 235 ARG A CA 1
ATOM 1712 C C . ARG A 1 235 ? -17.350 10.865 49.851 1.00 49.97 235 ARG A C 1
ATOM 1714 O O . ARG A 1 235 ? -16.611 11.496 49.103 1.00 49.97 235 ARG A O 1
ATOM 1721 N N . ALA A 1 236 ? -18.554 11.292 50.214 1.00 47.53 236 ALA A N 1
ATOM 1722 C CA . ALA A 1 236 ? -18.912 12.699 50.134 1.00 47.53 236 ALA A CA 1
ATOM 1723 C C . ALA A 1 236 ? -17.979 13.492 51.074 1.00 47.53 236 ALA A C 1
ATOM 1725 O O . ALA A 1 236 ? -17.799 13.072 52.223 1.00 47.53 236 ALA A O 1
ATOM 1726 N N . PRO A 1 237 ? -17.383 14.614 50.639 1.00 49.53 237 PRO A N 1
ATOM 1727 C CA . PRO A 1 237 ? -16.769 15.557 51.560 1.00 49.53 237 PRO A CA 1
ATOM 1728 C C . PRO A 1 237 ? -17.866 16.090 52.485 1.00 49.53 237 PRO A C 1
ATOM 1730 O O . PRO A 1 237 ? -18.827 16.707 52.024 1.00 49.53 237 PRO A O 1
ATOM 1733 N N . GLN A 1 238 ? -17.757 15.816 53.786 1.00 49.72 238 GLN A N 1
ATOM 1734 C CA . GLN A 1 238 ? -18.563 16.508 54.786 1.00 49.72 238 GLN A CA 1
ATOM 1735 C C . GLN A 1 238 ? -18.249 18.002 54.671 1.00 49.72 238 GLN A C 1
ATOM 1737 O O . GLN A 1 238 ? -17.102 18.412 54.844 1.00 49.72 238 GLN A O 1
ATOM 1742 N N . GLY A 1 239 ? -19.260 18.800 54.321 1.00 51.22 239 GLY A N 1
ATOM 1743 C CA . GLY A 1 239 ? -19.149 20.254 54.325 1.00 51.22 239 GLY A CA 1
ATOM 1744 C C . GLY A 1 239 ? -18.796 20.767 55.729 1.00 51.22 239 GLY A C 1
ATOM 1745 O O . GLY A 1 239 ? -19.157 20.118 56.718 1.00 51.22 239 GLY A O 1
ATOM 1746 N N . PRO A 1 240 ? -18.092 21.906 55.849 1.00 52.12 240 PRO A N 1
ATOM 1747 C CA . PRO A 1 240 ? -17.660 22.416 57.141 1.00 52.12 240 PRO A CA 1
ATOM 1748 C C . PRO A 1 240 ? -18.880 22.739 58.008 1.00 52.12 240 PRO A C 1
ATOM 1750 O O . PRO A 1 240 ? -19.736 23.536 57.622 1.00 52.12 240 PRO A O 1
ATOM 1753 N N . ARG A 1 241 ? -18.959 22.121 59.191 1.00 48.50 241 ARG A N 1
ATOM 1754 C CA . ARG A 1 241 ? -19.895 22.535 60.238 1.00 48.50 241 ARG A CA 1
ATOM 1755 C C . ARG A 1 241 ? -19.466 23.909 60.739 1.00 48.50 241 ARG A C 1
ATOM 1757 O O . ARG A 1 241 ? -18.427 24.039 61.378 1.00 48.50 241 ARG A O 1
ATOM 1764 N N . VAL A 1 242 ? -20.289 24.911 60.457 1.00 54.31 242 VAL A N 1
ATOM 1765 C CA . VAL A 1 242 ? -20.270 26.187 61.169 1.00 54.31 242 VAL A CA 1
ATOM 1766 C C . VAL A 1 242 ? -20.647 25.883 62.618 1.00 54.31 242 VAL A C 1
ATOM 1768 O O . VAL A 1 242 ? -21.793 25.545 62.906 1.00 54.31 242 VAL A O 1
ATOM 1771 N N . VAL A 1 243 ? -19.665 25.933 63.516 1.00 52.47 243 VAL A N 1
ATOM 1772 C CA . VAL A 1 243 ? -19.906 25.986 64.958 1.00 52.47 243 VAL A CA 1
ATOM 1773 C C . VAL A 1 243 ? -19.930 27.462 65.318 1.00 52.47 243 VAL A C 1
ATOM 1775 O O . VAL A 1 243 ? -18.898 28.126 65.295 1.00 52.47 243 VAL A O 1
ATOM 1778 N N . GLY A 1 244 ? -21.130 27.976 65.568 1.00 57.75 244 GLY A N 1
ATOM 1779 C CA . GLY A 1 244 ? -21.311 29.229 66.281 1.00 57.75 244 GLY A CA 1
ATOM 1780 C C . GLY A 1 244 ? -21.287 28.963 67.781 1.00 57.75 244 GLY A C 1
ATOM 1781 O O . GLY A 1 244 ? -22.031 28.102 68.253 1.00 57.75 244 GLY A O 1
ATOM 1782 N N . ALA A 1 245 ? -20.429 29.693 68.486 1.00 51.69 245 ALA A N 1
ATOM 1783 C CA . ALA A 1 245 ? -20.621 30.209 69.839 1.00 51.69 245 ALA A CA 1
ATOM 1784 C C . ALA A 1 245 ? -19.557 31.286 70.075 1.00 51.69 245 ALA A C 1
ATOM 1786 O O . ALA A 1 245 ? -18.365 30.970 69.856 1.00 51.69 245 ALA A O 1
#

Radius of gyration: 31.69 Å; chains: 1; bounding box: 69×55×104 Å

Organism: NCBI:txid173560